Protein AF-0000000075669826 (afdb_homodimer)

Organism: Branchiostoma floridae (NCBI:txid7739)

InterPro domains:
  IPR002018 Carboxylesterase, type B [PF00135] (30-143)
  IPR029058 Alpha/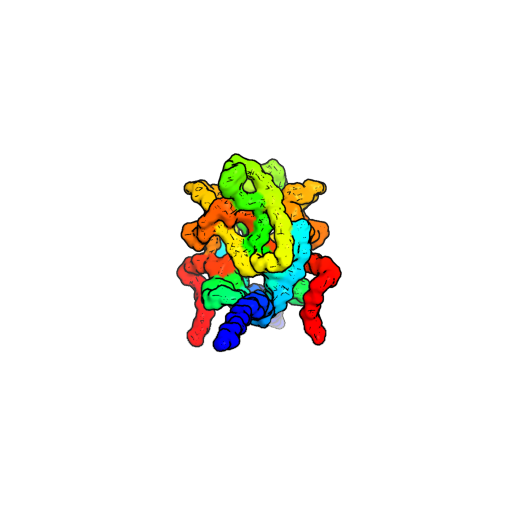Beta hydrolase fold [G3DSA:3.40.50.1820] (2-144)
  IPR029058 Alpha/Beta hydrolase fold [SSF53474] (30-136)
  IPR051093 Neuroligin and Bile salt-activated lipase [PTHR43903] (18-135)

Nearest PDB structures (foldseek):
  5dti-assembly1_A  TM=7.941E-01  e=1.359E-08  Mus musculus
  2wu4-assembly1_B  TM=7.658E-01  e=9.882E-09  Mus musculus
  2whp-assembly2_B  TM=7.791E-01  e=2.262E-08  Mus musculus
  8axc-assembly2_B  TM=7.814E-01  e=2.919E-08  Mus musculus
  4btl-assembly1_B  TM=7.652E-01  e=1.044E-07  Mus musculus

Solvent-accessible surface area (backbone atoms only — not comparable to full-atom values): 17680 Å² total; per-residue (Å²): 135,84,80,77,77,81,77,82,78,76,72,77,72,74,67,60,64,71,62,52,52,46,66,64,27,67,49,59,39,70,45,72,40,95,48,32,33,35,33,26,37,38,40,82,35,58,50,79,79,74,42,72,59,57,25,32,39,37,39,35,19,34,42,65,62,25,35,55,45,50,78,92,34,44,92,47,78,82,43,70,45,77,65,50,84,66,72,43,82,13,79,48,80,54,35,37,57,71,68,59,96,60,76,75,82,50,58,74,62,53,58,51,48,46,61,74,88,75,51,60,64,32,70,63,24,54,46,45,71,48,78,38,56,57,70,66,62,67,86,79,66,78,72,76,67,82,123,134,84,79,76,77,83,76,76,83,75,70,77,70,72,68,58,65,72,62,52,53,45,67,65,29,68,49,58,38,69,45,71,40,95,46,32,32,35,32,25,36,39,41,84,35,56,50,78,79,72,42,71,57,58,26,32,39,36,40,35,18,34,42,64,61,25,34,56,46,50,77,92,35,44,96,47,80,83,43,71,44,76,66,50,84,66,71,42,82,12,78,47,79,55,34,38,56,72,67,59,95,59,76,73,83,50,58,74,62,53,59,49,46,45,61,75,88,76,52,60,64,32,69,63,23,52,45,46,71,47,78,36,57,58,70,67,63,68,87,80,67,79,75,76,69,82,130

Radius of gyration: 23.9 Å; Cα contacts (8 Å, |Δi|>4): 491; chains: 2; bounding box: 48×126×46 Å

Foldseek 3Di:
DDPPPPDDPPPDPPPPVVPPVCVPAPFWDWAADPQGIEIEGKDAQPDPVPDLLQRIKTKFAFAAQFDQCDDPNPPHPTHGHHRDPDYHYRHDHAADAPDDVPPVPDDPVVCVPDPPVPTHYDSRHRGDMDIHSDDPRDPPDPSPPPD/DDPPPPDDPPPDPPVPVVPPVCVPAPFWDWAADPQGIEIEGKDAQPDPVPDLLQRIKTKFAFAAQFDQCDDPNPPHPTHGHHRDPDYHYRHDHAADAPDDVPPPPDDPVVCVPDPPVPTHYDSRRRGDMDIHSDDPRDPPDDSPPPD

pLDDT: mean 71.78, std 20.91, range [16.64, 95.88]

Structure (mmCIF, N/CA/C/O backbone):
data_AF-0000000075669826-model_v1
#
loop_
_entity.id
_entity.type
_entity.pdbx_description
1 polymer Neuroligin-1-like
#
loop_
_atom_site.group_PDB
_atom_site.id
_atom_site.type_symbol
_atom_site.label_atom_id
_atom_site.label_alt_id
_atom_site.label_comp_id
_atom_site.label_asym_id
_atom_site.label_entity_id
_atom_site.label_seq_id
_atom_site.pdbx_PDB_ins_code
_atom_site.Cartn_x
_atom_site.Cartn_y
_atom_site.Cartn_z
_atom_site.occupancy
_atom_site.B_iso_or_equiv
_atom_site.auth_seq_id
_atom_site.auth_comp_id
_atom_site.auth_asym_id
_atom_site.auth_atom_id
_atom_site.pdbx_PDB_model_num
ATOM 1 N N . MET A 1 1 ? -22.281 -65.25 -5.129 1 40.66 1 MET A N 1
ATOM 2 C CA . MET A 1 1 ? -22.266 -64.25 -4.102 1 40.66 1 MET A CA 1
ATOM 3 C C . MET A 1 1 ? -21.625 -62.938 -4.629 1 40.66 1 MET A C 1
ATOM 5 O O . MET A 1 1 ? -20.438 -62.938 -4.977 1 40.66 1 MET A O 1
ATOM 9 N N . ALA A 1 2 ? -22.438 -62.062 -5.363 1 46.81 2 ALA A N 1
ATOM 10 C CA . ALA A 1 2 ? -22.172 -60.844 -6.133 1 46.81 2 ALA A CA 1
ATOM 11 C C . ALA A 1 2 ? -21.672 -59.719 -5.23 1 46.81 2 ALA A C 1
ATOM 13 O O . ALA A 1 2 ? -22.312 -59.406 -4.227 1 46.81 2 ALA A O 1
ATOM 14 N N . LYS A 1 3 ? -20.328 -59.625 -5.02 1 49.16 3 LYS A N 1
ATOM 15 C CA . LYS A 1 3 ? -19.656 -58.531 -4.312 1 49.16 3 LYS A CA 1
ATOM 16 C C . LYS A 1 3 ? -20.047 -57.188 -4.898 1 49.16 3 LYS A C 1
ATOM 18 O O . LYS A 1 3 ? -19.781 -56.906 -6.074 1 49.16 3 LYS A O 1
ATOM 23 N N . LEU A 1 4 ? -21.25 -56.625 -4.422 1 47.69 4 LEU A N 1
ATOM 24 C CA . LEU A 1 4 ? -21.672 -55.25 -4.711 1 47.69 4 LEU A CA 1
ATOM 25 C C . LEU A 1 4 ? -20.547 -54.281 -4.418 1 47.69 4 LEU A C 1
ATOM 27 O O . LEU A 1 4 ? -20.062 -54.188 -3.287 1 47.69 4 LEU A O 1
ATOM 31 N N . ARG A 1 5 ? -19.719 -53.875 -5.449 1 48.06 5 ARG A N 1
ATOM 32 C CA . ARG A 1 5 ? -18.719 -52.812 -5.469 1 48.06 5 ARG A CA 1
ATOM 33 C C . ARG A 1 5 ? -19.312 -51.5 -5.035 1 48.06 5 ARG A C 1
ATOM 35 O O . ARG A 1 5 ? -20.203 -50.969 -5.699 1 48.06 5 ARG A O 1
ATOM 42 N N . THR A 1 6 ? -19.5 -51.25 -3.701 1 51.66 6 THR A N 1
ATOM 43 C CA . THR A 1 6 ? -19.828 -49.906 -3.203 1 51.66 6 THR A CA 1
ATOM 44 C C . THR A 1 6 ? -18.844 -48.875 -3.727 1 51.66 6 THR A C 1
ATOM 46 O O . THR A 1 6 ? -17.656 -48.906 -3.408 1 51.66 6 THR A O 1
ATOM 49 N N . ARG A 1 7 ? -18.969 -48.469 -5.055 1 45.97 7 ARG A N 1
ATOM 50 C CA . ARG A 1 7 ? -18.25 -47.344 -5.652 1 45.97 7 ARG A CA 1
ATOM 51 C C . ARG A 1 7 ? -18.328 -46.094 -4.77 1 45.97 7 ARG A C 1
ATOM 53 O O . ARG A 1 7 ? -19.344 -45.875 -4.105 1 45.97 7 ARG A O 1
ATOM 60 N N . SER A 1 8 ? -17.109 -45.438 -4.453 1 48.19 8 SER A N 1
ATOM 61 C CA . SER A 1 8 ? -16.531 -44.312 -3.75 1 48.19 8 SER A CA 1
ATOM 62 C C . SER A 1 8 ? -17.109 -43 -4.254 1 48.19 8 SER A C 1
ATOM 64 O O . SER A 1 8 ? -16.844 -42.594 -5.387 1 48.19 8 SER A O 1
ATOM 66 N N . PHE A 1 9 ? -18.359 -42.531 -4.008 1 46.31 9 PHE A N 1
ATOM 67 C CA . PHE A 1 9 ? -18.922 -41.25 -4.395 1 46.31 9 PHE A CA 1
ATOM 68 C C . PHE A 1 9 ? -18.156 -40.094 -3.75 1 46.31 9 PHE A C 1
ATOM 70 O O . PHE A 1 9 ? -18.719 -39.344 -2.949 1 46.31 9 PHE A O 1
ATOM 77 N N . TYR A 1 10 ? -16.891 -40.125 -3.322 1 46.81 10 TYR A N 1
ATOM 78 C CA . TYR A 1 10 ? -16.375 -38.969 -2.631 1 46.81 10 TYR A CA 1
ATOM 79 C C . TYR A 1 10 ? -16.219 -37.781 -3.594 1 46.81 10 TYR A C 1
ATOM 81 O O . TYR A 1 10 ? -15.203 -37.094 -3.561 1 46.81 10 TYR A O 1
ATOM 89 N N . THR A 1 11 ? -16.656 -37.844 -4.914 1 43.53 11 THR A N 1
ATOM 90 C CA . THR A 1 11 ? -16.031 -36.875 -5.812 1 43.53 11 THR A CA 1
ATOM 91 C C . THR A 1 11 ? -16.344 -35.438 -5.371 1 43.53 11 THR A C 1
ATOM 93 O O . THR A 1 11 ? -15.469 -34.594 -5.359 1 43.53 11 THR A O 1
ATOM 96 N N . LEU A 1 12 ? -17.594 -34.969 -5.449 1 44.94 12 LEU A N 1
ATOM 97 C CA . LEU A 1 12 ? -17.969 -33.719 -6.113 1 44.94 12 LEU A CA 1
ATOM 98 C C . LEU A 1 12 ? -17.844 -32.531 -5.16 1 44.94 12 LEU A C 1
ATOM 100 O O . LEU A 1 12 ? -18.25 -31.422 -5.496 1 44.94 12 LEU A O 1
ATOM 104 N N . LEU A 1 13 ? -17.688 -32.688 -3.863 1 45.47 13 LEU A N 1
ATOM 105 C CA . LEU A 1 13 ? -18.172 -31.578 -3.031 1 45.47 13 LEU A CA 1
ATOM 106 C C . LEU A 1 13 ? -17.25 -30.375 -3.111 1 45.47 13 LEU A C 1
ATOM 108 O O . LEU A 1 13 ? -17.578 -29.297 -2.59 1 45.47 13 LEU A O 1
ATOM 112 N N . ASN A 1 14 ? -16 -30.531 -3.457 1 45.56 14 ASN A N 1
ATOM 113 C CA . ASN A 1 14 ? -15.109 -29.453 -3.041 1 45.56 14 ASN A CA 1
ATOM 114 C C . ASN A 1 14 ? -15.305 -28.203 -3.896 1 45.56 14 ASN A C 1
ATOM 116 O O . ASN A 1 14 ? -14.523 -27.266 -3.801 1 45.56 14 ASN A O 1
ATOM 120 N N . VAL A 1 15 ? -15.945 -28.328 -5.074 1 44.72 15 VAL A N 1
ATOM 121 C CA . VAL A 1 15 ? -15.875 -27.172 -5.953 1 44.72 15 VAL A CA 1
ATOM 122 C C . VAL A 1 15 ? -16.625 -26 -5.32 1 44.72 15 VAL A C 1
ATOM 124 O O . VAL A 1 15 ? -16.297 -24.828 -5.582 1 44.72 15 VAL A O 1
ATOM 127 N N . ILE A 1 16 ? -17.594 -26.188 -4.461 1 45.88 16 ILE A N 1
ATOM 128 C CA . ILE A 1 16 ? -18.547 -25.156 -4.086 1 45.88 16 ILE A CA 1
ATOM 129 C C . ILE A 1 16 ? -17.875 -24.125 -3.188 1 45.88 16 ILE A C 1
ATOM 131 O O . ILE A 1 16 ? -18.234 -22.953 -3.193 1 45.88 16 ILE A O 1
ATOM 135 N N . ALA A 1 17 ? -16.875 -24.453 -2.545 1 46.03 17 ALA A N 1
ATOM 136 C CA . ALA A 1 17 ? -16.406 -23.562 -1.478 1 46.03 17 ALA A CA 1
ATOM 137 C C . ALA A 1 17 ? -15.805 -22.281 -2.047 1 46.03 17 ALA A C 1
ATOM 139 O O . ALA A 1 17 ? -15.93 -21.219 -1.452 1 46.03 17 ALA A O 1
ATOM 140 N N . ALA A 1 18 ? -15.18 -22.391 -3.195 1 46.47 18 ALA A N 1
ATOM 141 C CA . ALA A 1 18 ? -14.492 -21.188 -3.668 1 46.47 18 ALA A CA 1
ATOM 142 C C . ALA A 1 18 ? -15.5 -20.109 -4.031 1 46.47 18 ALA A C 1
ATOM 144 O O . ALA A 1 18 ? -15.227 -18.906 -3.859 1 46.47 18 ALA A O 1
ATOM 145 N N . SER A 1 19 ? -16.734 -20.453 -4.5 1 46.53 19 SER A N 1
ATOM 146 C CA . SER A 1 19 ? -17.672 -19.453 -5.008 1 46.53 19 SER A CA 1
ATOM 147 C C . SER A 1 19 ? -18.266 -18.625 -3.877 1 46.53 19 SER A C 1
ATOM 149 O O . SER A 1 19 ? -18.703 -17.484 -4.098 1 46.53 19 SER A O 1
ATOM 151 N N . ALA A 1 20 ? -18.281 -19.156 -2.77 1 47.34 20 ALA A N 1
ATOM 152 C CA . ALA A 1 20 ? -19.125 -18.531 -1.75 1 47.34 20 ALA A CA 1
ATOM 153 C C . ALA A 1 20 ? -18.516 -17.219 -1.271 1 47.34 20 ALA A C 1
ATOM 155 O O . ALA A 1 20 ? -19.25 -16.297 -0.917 1 47.34 20 ALA A O 1
ATOM 156 N N . PHE A 1 21 ? -17.25 -17.172 -1.348 1 48.91 21 PHE A N 1
ATOM 157 C CA . PHE A 1 21 ? -16.688 -15.977 -0.73 1 48.91 21 PHE A CA 1
ATOM 158 C C . PHE A 1 21 ? -17.141 -14.727 -1.48 1 48.91 21 PHE A C 1
ATOM 160 O O . PHE A 1 21 ? -17.406 -13.688 -0.867 1 48.91 21 PHE A O 1
ATOM 167 N N . CYS A 1 22 ? -17.312 -14.812 -2.793 1 54.47 22 CYS A N 1
ATOM 168 C CA . CYS A 1 22 ? -17.688 -13.609 -3.535 1 54.47 22 CYS A CA 1
ATOM 169 C C . CYS A 1 22 ? -19.094 -13.148 -3.172 1 54.47 22 CYS A C 1
ATOM 171 O O . CYS A 1 22 ? -19.453 -11.992 -3.416 1 54.47 22 CYS A O 1
ATOM 173 N N . ILE A 1 23 ? -19.797 -13.969 -2.654 1 45.88 23 ILE A N 1
ATOM 174 C CA . ILE A 1 23 ? -21.172 -13.57 -2.391 1 45.88 23 ILE A CA 1
ATOM 175 C C . ILE A 1 23 ? -21.203 -12.477 -1.331 1 45.88 23 ILE A C 1
ATOM 177 O O . ILE A 1 23 ? -21.984 -11.531 -1.421 1 45.88 23 ILE A O 1
ATOM 181 N N . GLN A 1 24 ? -20.453 -12.648 -0.363 1 44.84 24 GLN A N 1
ATOM 182 C CA . GLN A 1 24 ? -20.719 -11.789 0.784 1 44.84 24 GLN A CA 1
ATOM 183 C C . GLN A 1 24 ? -20.062 -10.422 0.607 1 44.84 24 GLN A C 1
ATOM 185 O O . GLN A 1 24 ? -20.531 -9.43 1.173 1 44.84 24 GLN A O 1
ATOM 190 N N . HIS A 1 25 ? -18.859 -10.352 0.043 1 51.5 25 HIS A N 1
ATOM 191 C CA . HIS A 1 25 ? -18.297 -9.023 -0.172 1 51.5 25 HIS A CA 1
ATOM 192 C C . HIS A 1 25 ? -18.984 -8.312 -1.334 1 51.5 25 HIS A C 1
ATOM 194 O O . HIS A 1 25 ? -19.469 -8.961 -2.266 1 51.5 25 HIS A O 1
ATOM 200 N N . THR A 1 26 ? -19.578 -7.215 -1.078 1 54.5 26 THR A N 1
ATOM 201 C CA . THR A 1 26 ? -20.031 -6.457 -2.244 1 54.5 26 THR A CA 1
ATOM 202 C C . THR A 1 26 ? -18.891 -6.328 -3.262 1 54.5 26 THR A C 1
ATOM 204 O O . THR A 1 26 ? -17.891 -5.672 -2.998 1 54.5 26 THR A O 1
ATOM 207 N N . GLY A 1 27 ? -18.906 -7.152 -4.207 1 70.56 27 GLY A N 1
ATOM 208 C CA . GLY A 1 27 ? -18.438 -7.121 -5.586 1 70.56 27 GLY A CA 1
ATOM 209 C C . GLY A 1 27 ? -17.031 -7.676 -5.754 1 70.56 27 GLY A C 1
ATOM 210 O O . GLY A 1 27 ? -16.047 -6.969 -5.551 1 70.56 27 GLY A O 1
ATOM 211 N N . CYS A 1 28 ? -16.875 -8.977 -5.797 1 79.62 28 CYS A N 1
ATOM 212 C CA . CYS A 1 28 ? -15.625 -9.602 -6.238 1 79.62 28 CYS A CA 1
ATOM 213 C C . CYS A 1 28 ? -15.172 -9.023 -7.57 1 79.62 28 CYS A C 1
ATOM 215 O O . CYS A 1 28 ? -15.992 -8.672 -8.414 1 79.62 28 CYS A O 1
ATOM 217 N N . VAL A 1 29 ? -13.844 -8.805 -7.496 1 84.75 29 VAL A N 1
ATOM 218 C CA . VAL A 1 29 ? -13.25 -8.305 -8.734 1 84.75 29 VAL A CA 1
ATOM 219 C C . VAL A 1 29 ? -12.078 -9.188 -9.141 1 84.75 29 VAL A C 1
ATOM 221 O O . VAL A 1 29 ? -11.281 -9.602 -8.297 1 84.75 29 VAL A O 1
ATOM 224 N N . GLN A 1 30 ? -12.062 -9.523 -10.383 1 87.06 30 GLN A N 1
ATOM 225 C CA . GLN A 1 30 ? -10.969 -10.336 -10.922 1 87.06 30 GLN A CA 1
ATOM 226 C C . GLN A 1 30 ? -10.156 -9.547 -11.945 1 87.06 30 GLN A C 1
ATOM 228 O O . GLN A 1 30 ? -10.719 -8.82 -12.766 1 87.06 30 GLN A O 1
ATOM 233 N N . VAL A 1 31 ? -8.836 -9.672 -11.891 1 88.81 31 VAL A N 1
ATOM 234 C CA . VAL A 1 31 ? -7.918 -9.023 -12.82 1 88.81 31 VAL A CA 1
ATOM 235 C C . VAL A 1 31 ? -6.934 -10.047 -13.383 1 88.81 31 VAL A C 1
ATOM 237 O O . VAL A 1 31 ? -6.441 -10.906 -12.648 1 88.81 31 VAL A O 1
ATOM 240 N N . SER A 1 32 ? -6.68 -9.953 -14.656 1 89.75 32 SER A N 1
ATOM 241 C CA . SER A 1 32 ? -5.664 -10.781 -15.289 1 89.75 32 SER A CA 1
ATOM 242 C C . SER A 1 32 ? -4.285 -10.133 -15.203 1 89.75 32 SER A C 1
ATOM 244 O O . SER A 1 32 ? -4.137 -8.945 -15.492 1 89.75 32 SER A O 1
ATOM 246 N N . THR A 1 33 ? -3.346 -10.953 -14.688 1 88.94 33 THR A N 1
ATOM 247 C CA . THR A 1 33 ? -1.962 -10.492 -14.68 1 88.94 33 THR A CA 1
ATOM 248 C C . THR A 1 33 ? -1.102 -11.344 -15.609 1 88.94 33 THR A C 1
ATOM 250 O O . THR A 1 33 ? -1.556 -12.367 -16.125 1 88.94 33 THR A O 1
ATOM 253 N N . GLN A 1 34 ? 0.114 -10.859 -15.766 1 89.12 34 GLN A N 1
ATOM 254 C CA . GLN A 1 34 ? 1.04 -11.609 -16.609 1 89.12 34 GLN A CA 1
ATOM 255 C C . GLN A 1 34 ? 1.373 -12.969 -16.016 1 89.12 34 GLN A C 1
ATOM 257 O O . GLN A 1 34 ? 1.863 -13.859 -16.703 1 89.12 34 GLN A O 1
ATOM 262 N N . TYR A 1 35 ? 1.027 -13.219 -14.719 1 93.44 35 TYR A N 1
ATOM 263 C CA . TYR A 1 35 ? 1.399 -14.469 -14.07 1 93.44 35 TYR A CA 1
ATOM 264 C C . TYR A 1 35 ? 0.171 -15.328 -13.797 1 93.44 35 TYR A C 1
ATOM 266 O O . TYR A 1 35 ? 0.294 -16.516 -13.469 1 93.44 35 TYR A O 1
ATOM 274 N N . GLY A 1 36 ? -0.955 -14.797 -13.914 1 93.12 36 GLY A N 1
ATOM 275 C CA . GLY A 1 36 ? -2.213 -15.469 -13.625 1 93.12 36 GLY A CA 1
ATOM 276 C C . GLY A 1 36 ? -3.297 -14.516 -13.141 1 93.12 36 GLY A C 1
ATOM 277 O O . GLY A 1 36 ? -3.035 -13.336 -12.906 1 93.12 36 GLY A O 1
ATOM 278 N N . ASP A 1 37 ? -4.473 -15.062 -13 1 90.5 37 ASP A N 1
ATOM 279 C CA . ASP A 1 37 ? -5.586 -14.242 -12.547 1 90.5 37 ASP A CA 1
ATOM 280 C C . ASP A 1 37 ? -5.582 -14.117 -11.023 1 90.5 37 ASP A C 1
ATOM 282 O O . ASP A 1 37 ? -5.152 -15.031 -10.32 1 90.5 37 ASP A O 1
ATOM 286 N N . VAL A 1 38 ? -6.047 -12.93 -10.555 1 91.75 38 VAL A N 1
ATOM 287 C CA . VAL A 1 38 ? -6.211 -12.719 -9.117 1 91.75 38 VAL A CA 1
ATOM 288 C C . VAL A 1 38 ? -7.633 -12.25 -8.82 1 91.75 38 VAL A C 1
ATOM 290 O O . VAL A 1 38 ? -8.227 -11.523 -9.617 1 91.75 38 VAL A O 1
ATOM 293 N N . ARG A 1 39 ? -8.078 -12.719 -7.707 1 90.25 39 ARG A N 1
ATOM 294 C CA . ARG A 1 39 ? -9.383 -12.266 -7.227 1 90.25 39 ARG A CA 1
ATOM 295 C C . ARG A 1 39 ? -9.234 -11.422 -5.965 1 90.25 39 ARG A C 1
ATOM 297 O O . ARG A 1 39 ? -8.68 -11.875 -4.965 1 90.25 39 ARG A O 1
ATOM 304 N N . GLY A 1 40 ? -9.641 -10.156 -6.102 1 90.12 40 GLY A N 1
ATOM 305 C CA . GLY A 1 40 ? -9.789 -9.266 -4.965 1 90.12 40 GLY A CA 1
ATOM 306 C C . GLY A 1 40 ? -11.234 -8.891 -4.684 1 90.12 40 GLY A C 1
ATOM 307 O O . GLY A 1 40 ? -12.141 -9.703 -4.879 1 90.12 40 GLY A O 1
ATOM 308 N N . TYR A 1 41 ? -11.336 -7.688 -4.02 1 86.31 41 TYR A N 1
ATOM 309 C CA . TYR A 1 41 ? -12.688 -7.234 -3.711 1 86.31 41 TYR A CA 1
ATOM 310 C C . TYR A 1 41 ? -12.805 -5.723 -3.85 1 86.31 41 TYR A C 1
ATOM 312 O O . TYR A 1 41 ? -11.797 -5.02 -3.92 1 86.31 41 TYR A O 1
ATOM 320 N N . GLU A 1 42 ? -13.984 -5.336 -4.035 1 85.25 42 GLU A N 1
ATOM 321 C CA . GLU A 1 42 ? -14.289 -3.914 -4.152 1 85.25 42 GLU A CA 1
ATOM 322 C C . GLU A 1 42 ? -14.984 -3.391 -2.896 1 85.25 42 GLU A C 1
ATOM 324 O O . GLU A 1 42 ? -15.836 -4.07 -2.322 1 85.25 42 GLU A O 1
ATOM 329 N N . LEU A 1 43 ? -14.609 -2.197 -2.475 1 83.94 43 LEU A N 1
ATOM 330 C CA . LEU A 1 43 ? -15.227 -1.507 -1.347 1 83.94 43 LEU A CA 1
ATOM 331 C C . LEU A 1 43 ? -15.828 -0.174 -1.787 1 83.94 43 LEU A C 1
ATOM 333 O O . LEU A 1 43 ? -15.242 0.53 -2.613 1 83.94 43 LEU A O 1
ATOM 337 N N . GLN A 1 44 ? -17.031 0.092 -1.286 1 81 44 GLN A N 1
ATOM 338 C CA . GLN A 1 44 ? -17.625 1.401 -1.518 1 81 44 GLN A CA 1
ATOM 339 C C . GLN A 1 44 ? -17.031 2.455 -0.591 1 81 44 GLN A C 1
ATOM 341 O O . GLN A 1 44 ? -16.938 2.25 0.622 1 81 44 GLN A O 1
ATOM 346 N N . THR A 1 45 ? -16.484 3.516 -1.287 1 77.69 45 THR A N 1
ATOM 347 C CA . THR A 1 45 ? -15.891 4.598 -0.506 1 77.69 45 THR A CA 1
ATOM 348 C C . THR A 1 45 ? -16.781 5.844 -0.562 1 77.69 45 THR A C 1
ATOM 350 O O . THR A 1 45 ? -17.453 6.086 -1.563 1 77.69 45 THR A O 1
ATOM 353 N N . ASP A 1 46 ? -17.516 6.148 0.391 1 64.38 46 ASP A N 1
ATOM 354 C CA . ASP A 1 46 ? -18.297 7.387 0.364 1 64.38 46 ASP A CA 1
ATOM 355 C C . ASP A 1 46 ? -17.375 8.602 0.507 1 64.38 46 ASP A C 1
ATOM 357 O O . ASP A 1 46 ? -17.344 9.242 1.562 1 64.38 46 ASP A O 1
ATOM 361 N N . THR A 1 47 ? -16.328 8.57 -0.165 1 57.38 47 THR A N 1
ATOM 362 C CA .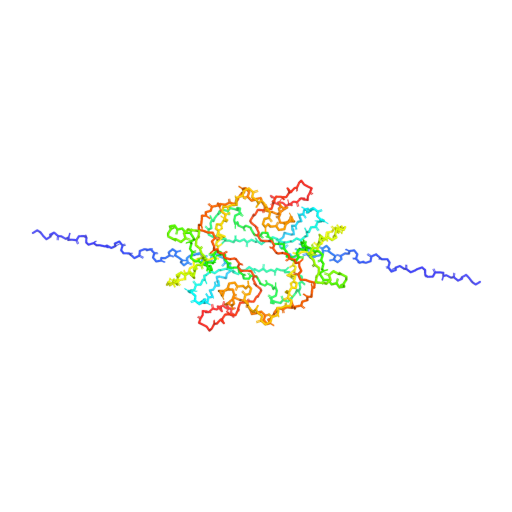 THR A 1 47 ? -15.422 9.695 0.045 1 57.38 47 THR A CA 1
ATOM 363 C C . THR A 1 47 ? -15.992 10.969 -0.579 1 57.38 47 THR A C 1
ATOM 365 O O . THR A 1 47 ? -16.891 10.906 -1.422 1 57.38 47 THR A O 1
ATOM 368 N N . ALA A 1 48 ? -15.68 12.141 0.089 1 52.25 48 ALA A N 1
ATOM 369 C CA . ALA A 1 48 ? -16.203 13.484 -0.174 1 52.25 48 ALA A CA 1
ATOM 370 C C . ALA A 1 48 ? -15.992 13.875 -1.636 1 52.25 48 ALA A C 1
ATOM 372 O O . ALA A 1 48 ? -16.547 14.867 -2.102 1 52.25 48 ALA A O 1
ATOM 373 N N . VAL A 1 49 ? -15.078 13.203 -2.283 1 53.25 49 VAL A N 1
ATOM 374 C CA . VAL A 1 49 ? -14.781 13.773 -3.592 1 53.25 49 VAL A CA 1
ATOM 375 C C . VAL A 1 49 ? -15.984 13.609 -4.516 1 53.25 49 VAL A C 1
ATOM 377 O O . VAL A 1 49 ? -16.156 14.375 -5.469 1 53.25 49 VAL A O 1
ATOM 380 N N . GLY A 1 50 ? -17.047 13.07 -4.098 1 51.5 50 GLY A N 1
ATOM 381 C CA . GLY A 1 50 ? -18.266 12.938 -4.883 1 51.5 50 GLY A CA 1
ATOM 382 C C . GLY A 1 50 ? -18.031 12.297 -6.242 1 51.5 50 GLY A C 1
ATOM 383 O O . GLY A 1 50 ? -18.938 12.258 -7.078 1 51.5 50 GLY A O 1
ATOM 384 N N . ASP A 1 51 ? -16.797 12.055 -6.66 1 54.53 51 ASP A N 1
ATOM 385 C CA . ASP A 1 51 ? -16.531 11.43 -7.953 1 54.53 51 ASP A CA 1
ATOM 386 C C . ASP A 1 51 ? -16.688 9.914 -7.875 1 54.53 51 ASP A C 1
ATOM 388 O O . ASP A 1 51 ? -16.094 9.266 -7.008 1 54.53 51 ASP A O 1
ATOM 392 N N . PRO A 1 52 ? -17.641 9.422 -8.734 1 55.84 52 PRO A N 1
ATOM 393 C CA . PRO A 1 52 ? -17.922 7.98 -8.719 1 55.84 52 PRO A CA 1
ATOM 394 C C . PRO A 1 52 ? -16.641 7.137 -8.797 1 55.84 52 PRO A C 1
ATOM 396 O O . PRO A 1 52 ? -16.578 6.051 -8.219 1 55.84 52 PRO A O 1
ATOM 399 N N . VAL A 1 53 ? -15.68 7.598 -9.531 1 57.38 53 VAL A N 1
ATOM 400 C CA . VAL A 1 53 ? -14.445 6.84 -9.703 1 57.38 53 VAL A CA 1
ATOM 401 C C . VAL A 1 53 ? -13.742 6.691 -8.352 1 57.38 53 VAL A C 1
ATOM 403 O O . VAL A 1 53 ? -13.164 5.645 -8.062 1 57.38 53 VAL A O 1
ATOM 406 N N . HIS A 1 54 ? -14.047 7.66 -7.512 1 67.62 54 HIS A N 1
ATOM 407 C CA . HIS A 1 54 ? -13.375 7.637 -6.219 1 67.62 54 HIS A CA 1
ATOM 408 C C . HIS A 1 54 ? -14.258 7.004 -5.152 1 67.62 54 HIS A C 1
ATOM 410 O O . HIS A 1 54 ? -13.805 6.773 -4.023 1 67.62 54 HIS A O 1
ATOM 416 N N . ASP A 1 55 ? -15.438 6.555 -5.688 1 77.56 55 ASP A N 1
ATOM 417 C CA . ASP A 1 55 ? -16.375 6.027 -4.699 1 77.56 55 ASP A CA 1
ATOM 418 C C . ASP A 1 55 ? -16.156 4.531 -4.48 1 77.56 55 ASP A C 1
ATOM 420 O O . ASP A 1 55 ? -16.797 3.922 -3.627 1 77.56 55 ASP A O 1
ATOM 424 N N . ARG A 1 56 ? -15.188 4.043 -5.32 1 82.5 56 ARG A N 1
ATOM 425 C CA . ARG A 1 56 ? -14.867 2.629 -5.164 1 82.5 56 ARG A CA 1
ATOM 426 C C . ARG A 1 56 ? -13.375 2.428 -4.934 1 82.5 56 ARG A C 1
ATOM 428 O O . ARG A 1 56 ? -12.555 3.127 -5.527 1 82.5 56 ARG A O 1
ATOM 435 N N . LEU A 1 57 ? -13.078 1.534 -4.051 1 86.25 57 LEU A N 1
ATOM 436 C CA . LEU A 1 57 ? -11.711 1.08 -3.822 1 86.25 57 LEU A CA 1
ATOM 437 C C . LEU A 1 57 ? -11.57 -0.404 -4.145 1 86.25 57 LEU A C 1
ATOM 439 O O . LEU A 1 57 ? -12.273 -1.238 -3.562 1 86.25 57 LEU A O 1
ATOM 443 N N . TYR A 1 58 ? -10.75 -0.667 -5.152 1 87 58 TYR A N 1
ATOM 444 C CA . TYR A 1 58 ? -10.422 -2.051 -5.48 1 87 58 TYR A CA 1
ATOM 445 C C . TYR A 1 58 ? -9.203 -2.523 -4.699 1 87 58 TYR A C 1
ATOM 447 O O . TYR A 1 58 ? -8.18 -1.833 -4.652 1 87 58 TYR A O 1
ATOM 455 N N . VAL A 1 59 ? -9.383 -3.729 -4.137 1 88.44 59 VAL A N 1
ATOM 456 C CA . VAL A 1 59 ? -8.375 -4.219 -3.203 1 88.44 59 VAL A CA 1
ATOM 457 C C . VAL A 1 59 ? -7.883 -5.594 -3.648 1 88.44 59 VAL A C 1
ATOM 459 O O . VAL A 1 59 ? -8.68 -6.523 -3.803 1 88.44 59 VAL A O 1
ATOM 462 N N . PHE A 1 60 ? -6.582 -5.707 -3.93 1 89 60 PHE A N 1
ATOM 463 C CA . PHE A 1 60 ? -5.883 -6.961 -4.172 1 89 60 PHE A CA 1
ATOM 464 C C . PHE A 1 60 ? -4.703 -7.117 -3.219 1 89 60 PHE A C 1
ATOM 466 O O . PHE A 1 60 ? -3.814 -6.266 -3.18 1 89 60 PHE A O 1
ATOM 473 N N . LYS A 1 61 ? -4.719 -8.234 -2.441 1 88.94 61 LYS A N 1
ATOM 474 C CA . LYS A 1 61 ? -3.703 -8.414 -1.405 1 88.94 61 LYS A CA 1
ATOM 475 C C . LYS A 1 61 ? -2.873 -9.672 -1.667 1 88.94 61 LYS A C 1
ATOM 477 O O . LYS A 1 61 ? -3.344 -10.609 -2.309 1 88.94 61 LYS A O 1
ATOM 482 N N . GLY A 1 62 ? -1.567 -9.625 -1.262 1 91.19 62 GLY A N 1
ATOM 483 C CA . GLY A 1 62 ? -0.736 -10.812 -1.22 1 91.19 62 GLY A CA 1
ATOM 484 C C . GLY A 1 62 ? -0.375 -11.336 -2.596 1 91.19 62 GLY A C 1
ATOM 485 O O . GLY A 1 62 ? -0.199 -12.547 -2.781 1 91.19 62 GLY A O 1
ATOM 486 N N . ILE A 1 63 ? -0.278 -10.484 -3.564 1 90.88 63 ILE A N 1
ATOM 487 C CA . ILE A 1 63 ? 0.058 -10.898 -4.922 1 90.88 63 ILE A CA 1
ATOM 488 C C . ILE A 1 63 ? 1.558 -11.172 -5.023 1 90.88 63 ILE A C 1
ATOM 490 O O . ILE A 1 63 ? 2.373 -10.266 -4.836 1 90.88 63 ILE A O 1
ATOM 494 N N . PRO A 1 64 ? 1.964 -12.359 -5.34 1 93.5 64 PRO A N 1
ATOM 495 C CA . PRO A 1 64 ? 3.402 -12.594 -5.492 1 93.5 64 PRO A CA 1
ATOM 496 C C . PRO A 1 64 ? 4.004 -11.812 -6.656 1 93.5 64 PRO A C 1
ATOM 498 O O . PRO A 1 64 ? 3.439 -11.797 -7.754 1 93.5 64 PRO A O 1
ATOM 501 N N . TYR A 1 65 ? 5.129 -11.133 -6.414 1 91.12 65 TYR A N 1
ATOM 502 C CA . TYR A 1 65 ? 5.836 -10.461 -7.504 1 91.12 65 TYR A CA 1
ATOM 503 C C . TYR A 1 65 ? 7.211 -11.086 -7.727 1 91.12 65 TYR A C 1
ATOM 505 O O . TYR A 1 65 ? 7.938 -10.688 -8.633 1 91.12 65 TYR A O 1
ATOM 513 N N . ALA A 1 66 ? 7.445 -12.07 -6.863 1 93 66 ALA A N 1
ATOM 514 C CA . ALA A 1 66 ? 8.664 -12.867 -6.992 1 93 66 ALA A CA 1
ATOM 515 C C . ALA A 1 66 ? 8.477 -14.258 -6.41 1 93 66 ALA A C 1
ATOM 517 O O . ALA A 1 66 ? 7.543 -14.492 -5.633 1 93 66 ALA A O 1
ATOM 518 N N . ALA A 1 67 ? 9.43 -15.125 -6.848 1 95.56 67 ALA A N 1
ATOM 519 C CA . ALA A 1 67 ? 9.461 -16.453 -6.227 1 95.56 67 ALA A CA 1
ATOM 520 C C . ALA A 1 67 ? 9.906 -16.359 -4.77 1 95.56 67 ALA A C 1
ATOM 522 O O . ALA A 1 67 ? 10.781 -15.562 -4.43 1 95.56 67 ALA A O 1
ATOM 523 N N . PRO A 1 68 ? 9.211 -17.281 -3.875 1 93.56 68 PRO A N 1
ATOM 524 C CA . PRO A 1 68 ? 9.672 -17.25 -2.484 1 93.56 68 PRO A CA 1
ATOM 525 C C . PRO A 1 68 ? 11.164 -17.547 -2.35 1 93.56 68 PRO A C 1
ATOM 527 O O . PRO A 1 68 ? 11.672 -18.484 -2.975 1 93.56 68 PRO A O 1
ATOM 530 N N . PRO A 1 69 ? 11.812 -16.672 -1.631 1 93.56 69 PRO A N 1
ATOM 531 C CA . PRO A 1 69 ? 13.25 -16.875 -1.437 1 93.56 69 PRO A CA 1
ATOM 532 C C . PRO A 1 69 ? 13.547 -17.984 -0.429 1 93.56 69 PRO A C 1
ATOM 534 O O . PRO A 1 69 ? 14.227 -17.75 0.574 1 93.56 69 PRO A O 1
ATOM 537 N N . VAL A 1 70 ? 13.102 -19.172 -0.649 1 92.06 70 VAL A N 1
ATOM 538 C CA . VAL A 1 70 ? 13.266 -20.328 0.23 1 92.06 70 VAL A CA 1
ATOM 539 C C . VAL A 1 70 ? 14.047 -21.422 -0.492 1 92.06 70 VAL A C 1
ATOM 541 O O . VAL A 1 70 ? 14.18 -21.391 -1.718 1 92.06 70 VAL A O 1
ATOM 544 N N . GLY A 1 71 ? 14.727 -22.328 0.269 1 93 71 GLY A N 1
ATOM 545 C CA . GLY A 1 71 ? 15.5 -23.406 -0.346 1 93 71 GLY A CA 1
ATOM 546 C C . GLY A 1 71 ? 16.656 -22.891 -1.189 1 93 71 GLY A C 1
ATOM 547 O O . GLY A 1 71 ? 17.453 -22.078 -0.727 1 93 71 GLY A O 1
ATOM 548 N N . ASP A 1 72 ? 16.656 -23.312 -2.434 1 93.75 72 ASP A N 1
ATOM 549 C CA . ASP A 1 72 ? 17.734 -22.984 -3.359 1 93.75 72 ASP A CA 1
ATOM 550 C C . ASP A 1 72 ? 17.734 -21.484 -3.697 1 93.75 72 ASP A C 1
ATOM 552 O O . ASP A 1 72 ? 18.734 -20.953 -4.191 1 93.75 72 ASP A O 1
ATOM 556 N N . LEU A 1 73 ? 16.641 -20.953 -3.408 1 94.06 73 LEU A N 1
ATOM 557 C CA . LEU A 1 73 ? 16.516 -19.547 -3.76 1 94.06 73 LEU A CA 1
ATOM 558 C C . LEU A 1 73 ? 16.859 -18.656 -2.57 1 94.06 73 LEU A C 1
ATOM 560 O O . LEU A 1 73 ? 16.891 -17.422 -2.693 1 94.06 73 LEU A O 1
ATOM 564 N N . ARG A 1 74 ? 17.203 -19.312 -1.476 1 89.69 74 ARG A N 1
ATOM 565 C CA . ARG A 1 74 ? 17.547 -18.531 -0.294 1 89.69 74 ARG A CA 1
ATOM 566 C C . ARG A 1 74 ? 18.828 -17.75 -0.516 1 89.69 74 ARG A C 1
ATOM 568 O O . ARG A 1 74 ? 19.844 -18.297 -0.955 1 89.69 74 ARG A O 1
ATOM 575 N N . PHE A 1 75 ? 18.766 -16.422 -0.275 1 90.44 75 PHE A N 1
ATOM 576 C CA . PHE A 1 75 ? 19.906 -15.508 -0.372 1 90.44 75 PHE A CA 1
ATOM 577 C C . PHE A 1 75 ? 20.312 -15.312 -1.825 1 90.44 75 PHE A C 1
ATOM 579 O O . PHE A 1 75 ? 21.453 -14.938 -2.104 1 90.44 75 PHE A O 1
ATOM 586 N N . ARG A 1 76 ? 19.516 -15.672 -2.705 1 93.31 76 ARG A N 1
ATOM 587 C CA . ARG A 1 76 ? 19.734 -15.398 -4.125 1 93.31 76 ARG A CA 1
ATOM 588 C C . ARG A 1 76 ? 18.875 -14.211 -4.578 1 93.31 76 ARG A C 1
ATOM 590 O O . ARG A 1 76 ? 17.922 -13.836 -3.91 1 93.31 76 ARG A O 1
ATOM 597 N N . PRO A 1 77 ? 19.25 -13.586 -5.684 1 93 77 PRO A N 1
ATOM 598 C CA . PRO A 1 77 ? 18.375 -12.539 -6.23 1 93 77 PRO A CA 1
ATOM 599 C C . PRO A 1 77 ? 16.969 -13.047 -6.535 1 93 77 PRO A C 1
ATOM 601 O O . PRO A 1 77 ? 16.781 -14.211 -6.898 1 93 77 PRO A O 1
ATOM 604 N N . PRO A 1 78 ? 16.062 -12.125 -6.355 1 91.81 78 PRO A N 1
ATOM 605 C CA . PRO A 1 78 ? 14.695 -12.562 -6.617 1 91.81 78 PRO A CA 1
ATOM 606 C C . PRO A 1 78 ? 14.492 -13.055 -8.047 1 91.81 78 PRO A C 1
ATOM 608 O O . PRO A 1 78 ? 15.07 -12.5 -8.984 1 91.81 78 PRO A O 1
ATOM 611 N N . ALA A 1 79 ? 13.758 -14.164 -8.141 1 93.94 79 ALA A N 1
ATOM 612 C CA . ALA A 1 79 ? 13.312 -14.695 -9.43 1 93.94 79 ALA A CA 1
ATOM 613 C C . ALA A 1 79 ? 11.828 -14.422 -9.656 1 93.94 79 ALA A C 1
ATOM 615 O O . ALA A 1 79 ? 11.086 -14.188 -8.695 1 93.94 79 ALA A O 1
ATOM 616 N N . ASP A 1 80 ? 11.438 -14.43 -10.922 1 93.06 80 ASP A N 1
ATOM 617 C CA . ASP A 1 80 ? 10.016 -14.234 -11.211 1 93.06 80 ASP A CA 1
ATOM 618 C C . ASP A 1 80 ? 9.164 -15.305 -10.531 1 93.06 80 ASP A C 1
ATOM 620 O O . ASP A 1 80 ? 9.617 -16.438 -10.344 1 93.06 80 ASP A O 1
ATOM 624 N N . PRO A 1 81 ? 7.984 -14.812 -10.156 1 94.25 81 PRO A N 1
ATOM 625 C CA . PRO A 1 81 ? 7.098 -15.852 -9.625 1 94.25 81 PRO A CA 1
ATOM 626 C C . PRO A 1 81 ? 6.723 -16.891 -10.672 1 94.25 81 PRO A C 1
ATOM 628 O O . PRO A 1 81 ? 6.738 -16.609 -11.867 1 94.25 81 PRO A O 1
ATOM 631 N N . SER A 1 82 ? 6.48 -18.125 -10.219 1 94.12 82 SER A N 1
ATOM 632 C CA . SER A 1 82 ? 5.898 -19.109 -11.117 1 94.12 82 SER A CA 1
ATOM 633 C C . SER A 1 82 ? 4.477 -18.734 -11.508 1 94.12 82 SER A C 1
ATOM 635 O O . SER A 1 82 ? 3.654 -18.406 -10.648 1 94.12 82 SER A O 1
ATOM 637 N N . PRO A 1 83 ? 4.25 -18.75 -12.805 1 95.81 83 PRO A N 1
ATOM 638 C CA . PRO A 1 83 ? 2.852 -18.531 -13.188 1 95.81 83 PRO A CA 1
ATOM 639 C C . PRO A 1 83 ? 1.896 -19.531 -12.547 1 95.81 83 PRO A C 1
ATOM 641 O O . PRO A 1 83 ? 2.305 -20.625 -12.188 1 95.81 83 PRO A O 1
ATOM 644 N N . TRP A 1 84 ? 0.654 -19.078 -12.289 1 95.75 84 TRP A N 1
ATOM 645 C CA . TRP A 1 84 ? -0.333 -19.969 -11.695 1 95.75 84 TRP A CA 1
ATOM 646 C C . TRP A 1 84 ? -1.542 -20.125 -12.609 1 95.75 84 TRP A C 1
ATOM 648 O O . TRP A 1 84 ? -1.834 -19.25 -13.422 1 95.75 84 TRP A O 1
ATOM 658 N N . SER A 1 85 ? -2.107 -21.344 -12.516 1 93.5 85 SER A N 1
ATOM 659 C CA . SER A 1 85 ? -3.355 -21.625 -13.219 1 93.5 85 SER A CA 1
ATOM 660 C C . SER A 1 85 ? -4.566 -21.297 -12.344 1 93.5 85 SER A C 1
ATOM 662 O O . SER A 1 85 ? -4.48 -21.344 -11.117 1 93.5 85 SER A O 1
ATOM 664 N N . GLY A 1 86 ? -5.676 -20.953 -12.898 1 91 86 GLY A N 1
ATOM 665 C CA . GLY A 1 86 ? -6.863 -20.594 -12.141 1 91 86 GLY A CA 1
ATOM 666 C C . GLY A 1 86 ? -6.809 -19.203 -11.57 1 91 86 GLY A C 1
ATOM 667 O O . GLY A 1 86 ? -6.172 -18.312 -12.141 1 91 86 GLY A O 1
ATOM 668 N N . VAL A 1 87 ? -7.645 -18.969 -10.609 1 91.88 87 VAL A N 1
ATOM 669 C CA . VAL A 1 87 ? -7.75 -17.641 -9.992 1 91.88 87 VAL A CA 1
ATOM 670 C C . VAL A 1 87 ? -7.176 -17.688 -8.578 1 91.88 87 VAL A C 1
ATOM 672 O O . VAL A 1 87 ? -7.664 -18.438 -7.73 1 91.88 87 VAL A O 1
ATOM 675 N N . ARG A 1 88 ? -6.102 -16.969 -8.328 1 93.31 88 ARG A N 1
ATOM 676 C CA . ARG A 1 88 ? -5.496 -16.859 -7.004 1 93.31 88 ARG A CA 1
ATOM 677 C C . ARG A 1 88 ? -6.305 -15.938 -6.102 1 93.31 88 ARG A C 1
ATOM 679 O O . ARG A 1 88 ? -6.715 -14.852 -6.52 1 93.31 88 ARG A O 1
ATOM 686 N N . ASP A 1 89 ? -6.484 -16.422 -4.828 1 91.06 89 ASP A N 1
ATOM 687 C CA . ASP A 1 89 ? -7.152 -15.586 -3.842 1 91.06 89 ASP A CA 1
ATOM 688 C C . ASP A 1 89 ? -6.23 -14.469 -3.354 1 91.06 89 ASP A C 1
ATOM 690 O O . ASP A 1 89 ? -5.164 -14.742 -2.791 1 91.06 89 ASP A O 1
ATOM 694 N N . ALA A 1 90 ? -6.617 -13.234 -3.658 1 92.06 90 ALA A N 1
ATOM 695 C CA . ALA A 1 90 ? -5.84 -12.062 -3.258 1 92.06 90 ALA A CA 1
ATOM 696 C C . ALA A 1 90 ? -6.617 -11.203 -2.27 1 92.06 90 ALA A C 1
ATOM 698 O O . ALA A 1 90 ? -6.676 -9.977 -2.416 1 92.06 90 ALA A O 1
ATOM 699 N N . THR A 1 91 ? -7.211 -11.805 -1.278 1 88.62 91 THR A N 1
ATOM 700 C CA . THR A 1 91 ? -8.055 -11.062 -0.348 1 88.62 91 THR A CA 1
ATOM 701 C C . THR A 1 91 ? -7.383 -10.945 1.017 1 88.62 91 THR A C 1
ATOM 703 O O . THR A 1 91 ? -7.875 -10.234 1.899 1 88.62 91 THR A O 1
ATOM 706 N N . GLU A 1 92 ? -6.184 -11.625 1.124 1 86.06 92 GLU A N 1
ATOM 707 C CA . GLU A 1 92 ? -5.469 -11.578 2.396 1 86.06 92 GLU A CA 1
ATOM 708 C C . GLU A 1 92 ? -4.055 -11.031 2.217 1 86.06 92 GLU A C 1
ATOM 710 O O . GLU A 1 92 ? -3.391 -11.328 1.222 1 86.06 92 GLU A O 1
ATOM 715 N N . PHE A 1 93 ? -3.656 -10.203 3.34 1 86.81 93 PHE A N 1
ATOM 716 C CA . PHE A 1 93 ? -2.285 -9.711 3.311 1 86.81 93 PHE A CA 1
ATOM 717 C C . PHE A 1 93 ? -1.296 -10.867 3.299 1 86.81 93 PHE A C 1
ATOM 719 O O . PHE A 1 93 ? -1.526 -11.898 3.941 1 86.81 93 PHE A O 1
ATOM 726 N N . GLY A 1 94 ? -0.19 -10.664 2.512 1 87.12 94 GLY A N 1
ATOM 727 C CA . GLY A 1 94 ? 0.911 -11.609 2.588 1 87.12 94 GLY A CA 1
ATOM 728 C C . GLY A 1 94 ? 1.689 -11.516 3.887 1 87.12 94 GLY A C 1
ATOM 729 O O . GLY A 1 94 ? 1.338 -10.734 4.773 1 87.12 94 GLY A O 1
ATOM 730 N N . HIS A 1 95 ? 2.73 -12.312 3.969 1 86.44 95 HIS A N 1
ATOM 731 C CA . HIS A 1 95 ? 3.584 -12.312 5.152 1 86.44 95 HIS A CA 1
ATOM 732 C C . HIS A 1 95 ? 4.578 -11.156 5.117 1 86.44 95 HIS A C 1
ATOM 734 O O . HIS A 1 95 ? 4.91 -10.648 4.039 1 86.44 95 HIS A O 1
ATOM 740 N N . GLN A 1 96 ? 4.934 -10.75 6.332 1 82.5 96 GLN A N 1
ATOM 741 C CA . GLN A 1 96 ? 6.047 -9.812 6.441 1 82.5 96 GLN A CA 1
ATOM 742 C C . GLN A 1 96 ? 7.387 -10.539 6.387 1 82.5 96 GLN A C 1
ATOM 744 O O . GLN A 1 96 ? 7.52 -11.641 6.91 1 82.5 96 GLN A O 1
ATOM 749 N N . CYS A 1 97 ? 8.32 -9.852 5.715 1 83.56 97 CYS A N 1
ATOM 750 C CA . CYS A 1 97 ? 9.664 -10.43 5.703 1 83.56 97 CYS A CA 1
ATOM 751 C C . CYS A 1 97 ? 10.289 -10.391 7.094 1 83.56 97 CYS A C 1
ATOM 753 O O . CYS A 1 97 ? 10.07 -9.438 7.844 1 83.56 97 CYS A O 1
ATOM 755 N N . PRO A 1 98 ? 10.977 -11.484 7.461 1 80.5 98 PRO A N 1
ATOM 756 C CA . PRO A 1 98 ? 11.68 -11.43 8.742 1 80.5 98 PRO A CA 1
ATOM 757 C C . PRO A 1 98 ? 12.602 -10.219 8.867 1 80.5 98 PRO A C 1
ATOM 759 O O . PRO A 1 98 ? 13.352 -9.906 7.934 1 80.5 98 PRO A O 1
ATOM 762 N N . GLN A 1 99 ? 12.078 -9.336 9.695 1 69 99 GLN A N 1
ATOM 763 C CA . GLN A 1 99 ? 12.875 -8.133 9.906 1 69 99 GLN A CA 1
ATOM 764 C C . GLN A 1 99 ? 14.047 -8.406 10.836 1 69 99 GLN A C 1
ATOM 766 O O . GLN A 1 99 ? 13.891 -9.055 11.875 1 69 99 GLN A O 1
ATOM 771 N N . ARG A 1 100 ? 15.125 -8.453 10.141 1 58.59 100 ARG A N 1
ATOM 772 C CA . ARG A 1 100 ? 16.203 -8.406 11.117 1 58.59 100 ARG A CA 1
ATOM 773 C C . ARG A 1 100 ? 16.141 -7.133 11.953 1 58.59 100 ARG A C 1
ATOM 775 O O . ARG A 1 100 ? 15.531 -6.145 11.539 1 58.59 100 ARG A O 1
ATOM 782 N N . ASN A 1 101 ? 16.469 -7.102 13.234 1 50.06 101 ASN A N 1
ATOM 783 C CA . ASN A 1 101 ? 16.516 -6.008 14.195 1 50.06 101 ASN A CA 1
ATOM 784 C C . ASN A 1 101 ? 16.453 -4.648 13.5 1 50.06 101 ASN A C 1
ATOM 786 O O . ASN A 1 101 ? 16.469 -3.607 14.156 1 50.06 101 ASN A O 1
ATOM 790 N N . ASN A 1 102 ? 16.5 -4.594 12.188 1 49 102 ASN A N 1
ATOM 791 C CA . ASN A 1 102 ? 16.688 -3.256 11.641 1 49 102 ASN A CA 1
ATOM 792 C C . ASN A 1 102 ? 15.367 -2.648 11.18 1 49 102 ASN A C 1
ATOM 794 O O . ASN A 1 102 ? 14.867 -2.99 10.102 1 49 102 ASN A O 1
ATOM 798 N N . THR A 1 103 ? 14.492 -2.283 12.125 1 50.69 103 THR A N 1
ATOM 799 C CA . THR A 1 103 ? 13.266 -1.51 11.969 1 50.69 103 THR A CA 1
ATOM 800 C C . THR A 1 103 ? 13.461 -0.391 10.953 1 50.69 103 THR A C 1
ATOM 802 O O . THR A 1 103 ? 12.523 0.361 10.664 1 50.69 103 THR A O 1
ATOM 805 N N . ALA A 1 104 ? 14.688 -0.3 10.398 1 54.31 104 ALA A N 1
ATOM 806 C CA . ALA A 1 104 ? 15.156 0.87 9.656 1 54.31 104 ALA A CA 1
ATOM 807 C C . ALA A 1 104 ? 14.594 0.886 8.242 1 54.31 104 ALA A C 1
ATOM 809 O O . ALA A 1 104 ? 14.727 1.883 7.523 1 54.31 104 ALA A O 1
ATOM 810 N N . THR A 1 105 ? 13.695 -0.142 7.891 1 63.34 105 THR A N 1
ATOM 811 C CA . THR A 1 105 ? 13.414 -0.211 6.461 1 63.34 105 THR A CA 1
ATOM 812 C C . THR A 1 105 ? 12.156 0.587 6.121 1 63.34 105 THR A C 1
ATOM 814 O O . THR A 1 105 ? 11.961 0.981 4.969 1 63.34 105 THR A O 1
ATOM 817 N N . TYR A 1 106 ? 11.477 1.05 7.137 1 70.25 106 TYR A N 1
ATOM 818 C CA . TYR A 1 106 ? 10.273 1.827 6.871 1 70.25 106 TYR A CA 1
ATOM 819 C C . TYR A 1 106 ? 10.43 3.26 7.371 1 70.25 106 TYR A C 1
ATOM 821 O O . TYR A 1 106 ? 11.125 3.508 8.352 1 70.25 106 TYR A O 1
ATOM 829 N N . PRO A 1 107 ? 9.773 4.176 6.648 1 78.75 107 PRO A N 1
ATOM 830 C CA . PRO A 1 107 ? 9.758 5.527 7.219 1 78.75 107 PRO A CA 1
ATOM 831 C C . PRO A 1 107 ? 9.258 5.551 8.664 1 78.75 107 PRO A C 1
ATOM 833 O O . PRO A 1 107 ? 8.359 4.785 9.023 1 78.75 107 PRO A O 1
ATOM 836 N N . PRO A 1 108 ? 9.875 6.34 9.5 1 78.38 108 PRO A N 1
ATOM 837 C CA . PRO A 1 108 ? 9.531 6.363 10.922 1 78.38 108 PRO A CA 1
ATOM 838 C C . PRO A 1 108 ? 8.031 6.5 11.164 1 78.38 108 PRO A C 1
ATOM 840 O O . PRO A 1 108 ? 7.484 5.863 12.07 1 78.38 108 PRO A O 1
ATOM 843 N N . VAL A 1 109 ? 7.367 7.246 10.336 1 82.88 109 VAL A N 1
ATOM 844 C CA . VAL A 1 109 ? 5.949 7.523 10.547 1 82.88 109 VAL A CA 1
ATOM 845 C C . VAL A 1 109 ? 5.141 6.238 10.383 1 82.88 109 VAL A C 1
ATOM 847 O O . VAL A 1 109 ? 4.059 6.105 10.953 1 82.88 109 VAL A O 1
ATOM 850 N N . TYR A 1 110 ? 5.684 5.312 9.656 1 80.25 110 TYR A N 1
ATOM 851 C CA . TYR A 1 110 ? 4.992 4.051 9.43 1 80.25 110 TYR A CA 1
ATOM 852 C C . TYR A 1 110 ? 4.816 3.281 10.734 1 80.25 110 TYR A C 1
ATOM 854 O O . TYR A 1 110 ? 3.816 2.584 10.922 1 80.25 110 TYR A O 1
ATOM 862 N N . ARG A 1 111 ? 5.68 3.447 11.688 1 76.81 111 ARG A N 1
ATOM 863 C CA . ARG A 1 111 ? 5.676 2.748 12.969 1 76.81 111 ARG A CA 1
ATOM 864 C C . ARG A 1 111 ? 4.516 3.213 13.844 1 76.81 111 ARG A C 1
ATOM 866 O O . ARG A 1 111 ? 4.117 2.514 14.781 1 76.81 111 ARG A O 1
ATOM 873 N N . ASP A 1 112 ? 4.031 4.297 13.523 1 81 112 ASP A N 1
ATOM 874 C CA . ASP A 1 112 ? 2.91 4.832 14.289 1 81 112 ASP A CA 1
ATOM 875 C C . ASP A 1 112 ? 1.612 4.109 13.938 1 81 112 ASP A C 1
ATOM 877 O O . ASP A 1 112 ? 0.623 4.207 14.664 1 81 112 ASP A O 1
ATOM 881 N N . PHE A 1 113 ? 1.654 3.383 12.797 1 78.69 113 PHE A N 1
ATOM 882 C CA . PHE A 1 113 ? 0.446 2.709 12.336 1 78.69 113 PHE A CA 1
ATOM 883 C C . PHE A 1 113 ? 0.542 1.206 12.57 1 78.69 113 PHE A C 1
ATOM 885 O O . PHE A 1 113 ? -0.454 0.559 12.906 1 78.69 113 PHE A O 1
ATOM 892 N N . ILE A 1 114 ? 1.664 0.725 12.266 1 70.25 114 ILE A N 1
ATOM 893 C CA . ILE A 1 114 ? 1.815 -0.725 12.219 1 70.25 114 ILE A CA 1
ATOM 894 C C . ILE A 1 114 ? 2.855 -1.169 13.25 1 70.25 114 ILE A C 1
ATOM 896 O O . ILE A 1 114 ? 3.959 -0.621 13.297 1 70.25 114 ILE A O 1
ATOM 900 N N . ASP A 1 115 ? 2.375 -2.01 14.094 1 67.62 115 ASP A N 1
ATOM 901 C CA . ASP A 1 115 ? 3.312 -2.686 14.984 1 67.62 115 ASP A CA 1
ATOM 902 C C . ASP A 1 115 ? 3.957 -3.885 14.289 1 67.62 115 ASP A C 1
ATOM 904 O O . ASP A 1 115 ? 3.297 -4.895 14.047 1 67.62 115 ASP A O 1
ATOM 908 N N . PRO A 1 116 ? 5.207 -3.719 13.938 1 61.75 116 PRO A N 1
ATOM 909 C CA . PRO A 1 116 ? 5.859 -4.828 13.234 1 61.75 116 PRO A CA 1
ATOM 910 C C . PRO A 1 116 ? 5.793 -6.137 14.016 1 61.75 116 PRO A C 1
ATOM 912 O O . PRO A 1 116 ? 5.852 -7.219 13.422 1 61.75 116 PRO A O 1
ATOM 915 N N . LEU A 1 117 ? 5.711 -6.023 15.312 1 60.47 117 LEU A N 1
ATOM 916 C CA . LEU A 1 117 ? 5.684 -7.219 16.156 1 60.47 117 LEU A CA 1
ATOM 917 C C . LEU A 1 117 ? 4.355 -7.957 16 1 60.47 117 LEU A C 1
ATOM 919 O O . LEU A 1 117 ? 4.242 -9.125 16.391 1 60.47 117 LEU A O 1
ATOM 923 N N . MET A 1 118 ? 3.4 -7.34 15.352 1 63.31 118 MET A N 1
ATOM 924 C CA . MET A 1 118 ? 2.074 -7.941 15.266 1 63.31 118 MET A CA 1
ATOM 925 C C . MET A 1 118 ? 1.846 -8.555 13.883 1 63.31 118 MET A C 1
ATOM 927 O O . MET A 1 118 ? 0.772 -9.094 13.609 1 63.31 118 MET A O 1
ATOM 931 N N . THR A 1 119 ? 2.895 -8.523 13.117 1 67.25 119 THR A N 1
ATOM 932 C CA . THR A 1 119 ? 2.717 -9.078 11.781 1 67.25 119 THR A CA 1
ATOM 933 C C . THR A 1 119 ? 3.336 -10.469 11.68 1 67.25 119 THR A C 1
ATOM 935 O O . THR A 1 119 ? 4.305 -10.773 12.375 1 67.25 119 THR A O 1
ATOM 938 N N . HIS A 1 120 ? 2.686 -11.438 10.977 1 77.5 120 HIS A N 1
ATOM 939 C CA . HIS A 1 120 ? 3.221 -12.766 10.711 1 77.5 120 HIS A CA 1
ATOM 940 C C . HIS A 1 120 ? 4.41 -12.703 9.766 1 77.5 120 HIS A C 1
ATOM 942 O O . HIS A 1 120 ? 4.297 -12.18 8.656 1 77.5 120 HIS A O 1
ATOM 948 N N . GLN A 1 121 ? 5.527 -13.312 10.297 1 84.06 121 GLN A N 1
ATOM 949 C CA . GLN A 1 121 ? 6.738 -13.266 9.484 1 84.06 121 GLN A CA 1
ATOM 950 C C . GLN A 1 121 ? 6.996 -14.609 8.805 1 84.06 121 GLN A C 1
ATOM 952 O O . GLN A 1 121 ? 6.664 -15.664 9.359 1 84.06 121 GLN A O 1
ATOM 957 N N . SER A 1 122 ? 7.418 -14.617 7.613 1 88.69 122 SER A N 1
ATOM 958 C CA . SER A 1 122 ? 7.809 -15.781 6.824 1 88.69 122 SER A CA 1
ATOM 959 C C . SER A 1 122 ? 8.836 -15.406 5.758 1 88.69 122 SER A C 1
ATOM 961 O O . SER A 1 122 ? 8.883 -14.258 5.312 1 88.69 122 SER A O 1
ATOM 963 N N . GLU A 1 123 ? 9.648 -16.406 5.371 1 89.75 123 GLU A N 1
ATOM 964 C CA . GLU A 1 123 ? 10.547 -16.156 4.25 1 89.75 123 GLU A CA 1
ATOM 965 C C . GLU A 1 123 ? 9.773 -16.016 2.943 1 89.75 123 GLU A C 1
ATOM 967 O O . GLU A 1 123 ? 10.273 -15.453 1.971 1 89.75 123 GLU A O 1
ATOM 972 N N . ASP A 1 124 ? 8.562 -16.625 2.947 1 89.81 124 ASP A N 1
ATOM 973 C CA . ASP A 1 124 ? 7.656 -16.406 1.822 1 89.81 124 ASP A CA 1
ATOM 974 C C . ASP A 1 124 ? 6.898 -15.094 1.969 1 89.81 124 ASP A C 1
ATOM 976 O O . ASP A 1 124 ? 5.703 -15.086 2.271 1 89.81 124 ASP A O 1
ATOM 980 N N . CYS A 1 125 ? 7.652 -13.953 1.698 1 90.38 125 CYS A N 1
ATOM 981 C CA . CYS A 1 125 ? 7.109 -12.648 2.055 1 90.38 125 CYS A CA 1
ATOM 982 C C . CYS A 1 125 ? 7.098 -11.711 0.849 1 90.38 125 CYS A C 1
ATOM 984 O O . CYS A 1 125 ? 6.688 -10.555 0.956 1 90.38 125 CYS A O 1
ATOM 986 N N . LEU A 1 126 ? 7.5 -12.25 -0.324 1 90.94 126 LEU A N 1
ATOM 987 C CA . LEU A 1 126 ? 7.637 -11.359 -1.471 1 90.94 126 LEU A CA 1
ATOM 988 C C . LEU A 1 126 ? 6.316 -11.242 -2.227 1 90.94 126 LEU A C 1
ATOM 990 O O . LEU A 1 126 ? 6.105 -11.93 -3.227 1 90.94 126 LEU A O 1
ATOM 994 N N . SER A 1 127 ? 5.434 -10.398 -1.687 1 91 127 SER A N 1
ATOM 995 C CA . SER A 1 127 ? 4.121 -10.117 -2.264 1 91 127 SER A CA 1
ATOM 996 C C . SER A 1 127 ? 3.814 -8.625 -2.236 1 91 127 SER A C 1
ATOM 998 O O . SER A 1 127 ? 4.477 -7.863 -1.526 1 91 127 SER A O 1
ATOM 1000 N N . LEU A 1 128 ? 2.906 -8.219 -3.045 1 89.06 128 LEU A N 1
ATOM 1001 C CA . LEU A 1 128 ? 2.482 -6.82 -3.041 1 89.06 128 LEU A CA 1
ATOM 1002 C C . LEU A 1 128 ? 0.977 -6.711 -2.82 1 89.06 128 LEU A C 1
ATOM 1004 O O . LEU A 1 128 ? 0.251 -7.699 -2.963 1 89.06 128 LEU A O 1
ATOM 1008 N N . ASN A 1 129 ? 0.51 -5.578 -2.279 1 89 129 ASN A N 1
ATOM 1009 C CA . ASN A 1 129 ? -0.885 -5.172 -2.15 1 89 129 ASN A CA 1
ATOM 1010 C C . ASN A 1 129 ? -1.216 -4.008 -3.082 1 89 129 ASN A C 1
ATOM 1012 O O . ASN A 1 129 ? -0.418 -3.082 -3.234 1 89 129 ASN A O 1
ATOM 1016 N N . VAL A 1 130 ? -2.361 -4.18 -3.805 1 87.69 130 VAL A N 1
ATOM 1017 C CA . VAL A 1 130 ? -2.793 -3.145 -4.738 1 87.69 130 VAL A CA 1
ATOM 1018 C C . VAL A 1 130 ? -4.129 -2.562 -4.281 1 87.69 130 VAL A C 1
ATOM 1020 O O . VAL A 1 130 ? -5.09 -3.303 -4.055 1 87.69 130 VAL A O 1
ATOM 1023 N N . PHE A 1 131 ? -4.109 -1.292 -3.988 1 87.75 131 PHE A N 1
ATOM 1024 C CA . PHE A 1 131 ? -5.301 -0.493 -3.723 1 87.75 131 PHE A CA 1
ATOM 1025 C C . PHE A 1 131 ? -5.48 0.58 -4.789 1 87.75 131 PHE A C 1
ATOM 1027 O O . PHE A 1 131 ? -4.586 1.397 -5.012 1 87.75 131 PHE A O 1
ATOM 1034 N N . THR A 1 132 ? -6.57 0.502 -5.504 1 85.81 132 THR A N 1
ATOM 1035 C CA . THR A 1 132 ? -6.73 1.429 -6.617 1 85.81 132 THR A CA 1
ATOM 1036 C C . THR A 1 132 ? -8.203 1.778 -6.82 1 85.81 132 THR A C 1
ATOM 1038 O O . THR A 1 132 ? -9.086 0.986 -6.484 1 85.81 132 THR A O 1
ATOM 1041 N N . HIS A 1 133 ? -8.414 3.018 -7.332 1 84.69 133 HIS A N 1
ATOM 1042 C CA . HIS A 1 133 ? -9.773 3.439 -7.645 1 84.69 133 HIS A CA 1
ATOM 1043 C C . HIS A 1 133 ? -10.18 3.012 -9.055 1 84.69 133 HIS A C 1
ATOM 1045 O O . HIS A 1 133 ? -11.352 3.086 -9.414 1 84.69 133 HIS A O 1
ATOM 1051 N N . ASN A 1 134 ? -9.047 2.572 -9.805 1 77.75 134 ASN A N 1
ATOM 1052 C CA . ASN A 1 134 ? -9.305 2.193 -11.188 1 77.75 134 ASN A CA 1
ATOM 1053 C C . ASN A 1 134 ? -8.672 0.843 -11.523 1 77.75 134 ASN A C 1
ATOM 1055 O O . ASN A 1 134 ? -7.566 0.541 -11.078 1 77.75 134 ASN A O 1
ATOM 1059 N N . VAL A 1 135 ? -9.438 -0.099 -11.969 1 72.75 135 VAL A N 1
ATOM 1060 C CA . VAL A 1 135 ? -8.859 -1.353 -12.445 1 72.75 135 VAL A CA 1
ATOM 1061 C C . VAL A 1 135 ? -9.055 -1.469 -13.953 1 72.75 135 VAL A C 1
ATOM 1063 O O . VAL A 1 135 ? -10.102 -1.082 -14.484 1 72.75 135 VAL A O 1
ATOM 1066 N N . SER A 1 136 ? -7.867 -1.39 -14.68 1 60.03 136 SER A N 1
ATOM 1067 C CA . SER A 1 136 ? -7.996 -1.663 -16.109 1 60.03 136 SER A CA 1
ATOM 1068 C C . SER A 1 136 ? -8.57 -3.053 -16.359 1 60.03 136 SER A C 1
ATOM 1070 O O . SER A 1 136 ? -8.07 -4.043 -15.82 1 60.03 136 SER A O 1
ATOM 1072 N N . ILE A 1 137 ? -9.875 -3.275 -16.125 1 50.31 137 ILE A N 1
ATOM 1073 C CA . ILE A 1 137 ? -10.469 -4.57 -16.438 1 50.31 137 ILE A CA 1
ATOM 1074 C C . ILE A 1 137 ? -10.055 -4.992 -17.844 1 50.31 137 ILE A C 1
ATOM 1076 O O . ILE A 1 137 ? -10.336 -4.289 -18.828 1 50.31 137 ILE A O 1
ATOM 1080 N N . SER A 1 138 ? -9.07 -5.355 -18.188 1 43.84 138 SER A N 1
ATOM 1081 C CA . SER A 1 138 ? -9.102 -6.016 -19.484 1 43.84 138 SER A CA 1
ATOM 1082 C C . SER A 1 138 ? -10.43 -6.746 -19.703 1 43.84 138 SER A C 1
ATOM 1084 O O . SER A 1 138 ? -11.133 -7.055 -18.734 1 43.84 138 SER A O 1
ATOM 1086 N N . ALA A 1 139 ? -11.047 -7.035 -21.062 1 36.44 139 ALA A N 1
ATOM 1087 C CA . ALA A 1 139 ? -12.281 -7.555 -21.641 1 36.44 139 ALA A CA 1
ATOM 1088 C C . ALA A 1 139 ? -12.914 -8.609 -20.75 1 36.44 139 ALA A C 1
ATOM 1090 O O . ALA A 1 139 ? -14.141 -8.711 -20.656 1 36.44 139 ALA A O 1
ATOM 1091 N N . GLY A 1 140 ? -12.562 -9.852 -20.453 1 32.72 140 GLY A N 1
ATOM 1092 C CA . GLY A 1 140 ? -13.477 -10.945 -20.188 1 32.72 140 GLY A CA 1
ATOM 1093 C C . GLY A 1 140 ? -14.164 -10.836 -18.844 1 32.72 140 GLY A C 1
ATOM 1094 O O . GLY A 1 140 ? -15.023 -11.656 -18.5 1 32.72 140 GLY A O 1
ATOM 1095 N N . LEU A 1 141 ? -13.664 -10.508 -17.734 1 35.03 141 LEU A N 1
ATOM 1096 C CA . LEU A 1 141 ? -14.578 -10.82 -16.641 1 35.03 141 LEU A CA 1
ATOM 1097 C C . LEU A 1 141 ? -15.539 -9.664 -16.391 1 35.03 141 LEU A C 1
ATOM 1099 O O . LEU A 1 141 ? -15.148 -8.492 -16.453 1 35.03 141 LEU A O 1
ATOM 1103 N N . PRO A 1 142 ? -16.906 -9.969 -16.531 1 28.62 142 PRO A N 1
ATOM 1104 C CA . PRO A 1 142 ? -18.062 -9.125 -16.219 1 28.62 142 PRO A CA 1
ATOM 1105 C C . PRO A 1 142 ? -17.875 -8.312 -14.945 1 28.62 142 PRO A C 1
ATOM 1107 O O . PRO A 1 142 ? -17.484 -8.867 -13.914 1 28.62 142 PRO A O 1
ATOM 1110 N N . VAL A 1 143 ? -17.297 -7.254 -14.891 1 30.98 143 VAL A N 1
ATOM 1111 C CA . VAL A 1 143 ? -17.719 -6.43 -13.75 1 30.98 143 VAL A CA 1
ATOM 1112 C C . VAL A 1 143 ? -19.234 -6.293 -13.734 1 30.98 143 VAL A C 1
ATOM 1114 O O . VAL A 1 143 ? -19.828 -5.781 -14.688 1 30.98 143 VAL A O 1
ATOM 1117 N N . ARG A 1 144 ? -20.109 -7.25 -13.5 1 27.17 144 ARG A N 1
ATOM 1118 C CA . ARG A 1 144 ? -21.562 -7.051 -13.5 1 27.17 144 ARG A CA 1
ATOM 1119 C C . ARG A 1 144 ? -21.938 -5.77 -12.758 1 27.17 144 ARG A C 1
ATOM 1121 O O . ARG A 1 144 ? -21.719 -5.66 -11.547 1 27.17 144 ARG A O 1
ATOM 1128 N N . GLN A 1 145 ? -21.75 -4.684 -13.352 1 22.89 145 GLN A N 1
ATOM 1129 C CA . GLN A 1 145 ? -22.484 -3.457 -13.031 1 22.89 145 GLN A CA 1
ATOM 1130 C C . GLN A 1 145 ? -23.984 -3.723 -12.906 1 22.89 145 GLN A C 1
ATOM 1132 O O . GLN A 1 145 ? -24.609 -4.223 -13.844 1 22.89 145 GLN A O 1
ATOM 1137 N N . GLY A 1 146 ? -24.562 -4.387 -11.961 1 20.7 146 GLY A N 1
ATOM 1138 C CA . GLY A 1 146 ? -26 -4.199 -12.055 1 20.7 146 GLY A CA 1
ATOM 1139 C C . GLY A 1 146 ? -26.406 -2.748 -12.234 1 20.7 146 GLY A C 1
ATOM 1140 O O . GLY A 1 146 ? -25.969 -1.883 -11.469 1 20.7 146 GLY A O 1
ATOM 1141 N N . PHE A 1 147 ? -26.547 -2.307 -13.531 1 16.64 147 PHE A N 1
ATOM 1142 C CA . PHE A 1 147 ? -27.562 -1.282 -13.75 1 16.64 147 PHE A CA 1
ATOM 1143 C C . PHE A 1 147 ? -28.922 -1.765 -13.289 1 16.64 147 PHE A C 1
ATOM 1145 O O . PHE A 1 147 ? -29.219 -2.963 -13.32 1 16.64 147 PHE A O 1
ATOM 1152 N N . MET B 1 1 ? -27.25 62.281 13.469 1 40.84 1 MET B N 1
ATOM 1153 C CA . MET B 1 1 ? -27.453 61.281 12.445 1 40.84 1 MET B CA 1
ATOM 1154 C C . MET B 1 1 ? -26.422 60.156 12.594 1 40.84 1 MET B C 1
ATOM 1156 O O . MET B 1 1 ? -25.219 60.375 12.438 1 40.84 1 MET B O 1
ATOM 1160 N N . ALA B 1 2 ? -26.719 59.125 13.523 1 46.38 2 ALA B N 1
ATOM 1161 C CA . ALA B 1 2 ? -25.922 58 14.031 1 46.38 2 ALA B CA 1
ATOM 1162 C C . ALA B 1 2 ? -25.609 57 12.93 1 46.38 2 ALA B C 1
ATOM 1164 O O . ALA B 1 2 ? -26.516 56.562 12.227 1 46.38 2 ALA B O 1
ATOM 1165 N N . LYS B 1 3 ? -24.469 57.156 12.219 1 49.62 3 LYS B N 1
ATOM 1166 C CA . LYS B 1 3 ? -23.922 56.156 11.289 1 49.62 3 LYS B CA 1
ATOM 1167 C C . LYS B 1 3 ? -23.812 54.781 11.938 1 49.62 3 LYS B C 1
ATOM 1169 O O . LYS B 1 3 ? -23.062 54.625 12.914 1 49.62 3 LYS B O 1
ATOM 1174 N N . LEU B 1 4 ? -24.984 54 12 1 46.5 4 LEU B N 1
ATOM 1175 C CA . LEU B 1 4 ? -24.969 52.594 12.406 1 46.5 4 LEU B CA 1
ATOM 1176 C C . LEU B 1 4 ? -23.938 51.812 11.617 1 46.5 4 LEU B C 1
ATOM 1178 O O . LEU B 1 4 ? -24.016 51.75 10.391 1 46.5 4 LEU B O 1
ATOM 1182 N N . ARG B 1 5 ? -22.703 51.656 12.141 1 47.16 5 ARG B N 1
ATOM 1183 C CA . ARG B 1 5 ? -21.641 50.781 11.664 1 47.16 5 ARG B CA 1
ATOM 1184 C C . ARG B 1 5 ? -22.141 49.344 11.516 1 47.16 5 ARG B C 1
ATOM 1186 O O . ARG B 1 5 ? -22.562 48.719 12.492 1 47.16 5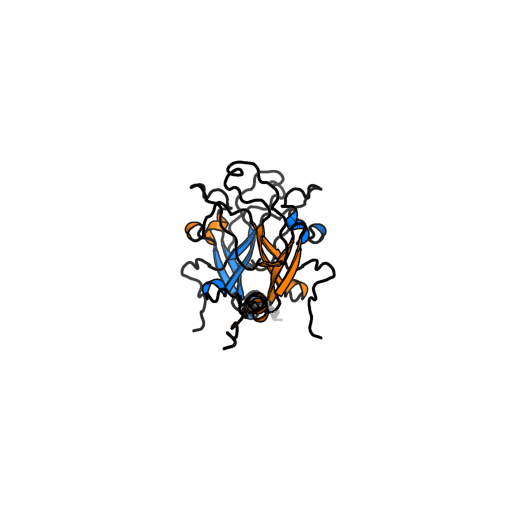 ARG B O 1
ATOM 1193 N N . THR B 1 6 ? -22.766 48.969 10.344 1 52.28 6 THR B N 1
ATOM 1194 C CA . THR B 1 6 ? -23.016 47.562 9.984 1 52.28 6 THR B CA 1
ATOM 1195 C C . THR B 1 6 ? -21.734 46.75 10.062 1 52.28 6 THR B C 1
ATOM 1197 O O . THR B 1 6 ? -20.828 46.938 9.258 1 52.28 6 THR B O 1
ATOM 1200 N N . ARG B 1 7 ? -21.234 46.469 11.312 1 43.44 7 ARG B N 1
ATOM 1201 C CA . ARG B 1 7 ? -20.094 45.594 11.57 1 43.44 7 ARG B CA 1
ATOM 1202 C C . ARG B 1 7 ? -20.203 44.312 10.797 1 43.44 7 ARG B C 1
ATOM 1204 O O . ARG B 1 7 ? -21.297 43.938 10.328 1 43.44 7 ARG B O 1
ATOM 1211 N N . SER B 1 8 ? -19.141 43.312 11.023 1 46.66 8 SER B N 1
ATOM 1212 C CA . SER B 1 8 ? -18.125 42.344 10.609 1 46.66 8 SER B CA 1
ATOM 1213 C C . SER B 1 8 ? -18.656 40.906 10.656 1 46.66 8 SER B C 1
ATOM 1215 O O . SER B 1 8 ? -17.875 39.969 10.703 1 46.66 8 SER B O 1
ATOM 1217 N N . PHE B 1 9 ? -19.938 40.5 10.523 1 47.34 9 PHE B N 1
ATOM 1218 C CA . PHE B 1 9 ? -20.234 39.156 10.938 1 47.34 9 PHE B CA 1
ATOM 1219 C C . PHE B 1 9 ? -19.594 38.125 10 1 47.34 9 PHE B C 1
ATOM 1221 O O . PHE B 1 9 ? -20.281 37.312 9.391 1 47.34 9 PHE B O 1
ATOM 1228 N N . TYR B 1 10 ? -18.578 38.406 9.164 1 46.78 10 TYR B N 1
ATOM 1229 C CA . TYR B 1 10 ? -18.203 37.312 8.242 1 46.78 10 TYR B CA 1
ATOM 1230 C C . TYR B 1 10 ? -17.547 36.156 8.992 1 46.78 10 TYR B C 1
ATOM 1232 O O . TYR B 1 10 ? -16.672 35.469 8.445 1 46.78 10 TYR B O 1
ATOM 1240 N N . THR B 1 11 ? -17.344 36.188 10.398 1 43.75 11 THR B N 1
ATOM 1241 C CA . THR B 1 11 ? -16.312 35.281 10.867 1 43.75 11 THR B CA 1
ATOM 1242 C C . THR B 1 11 ? -1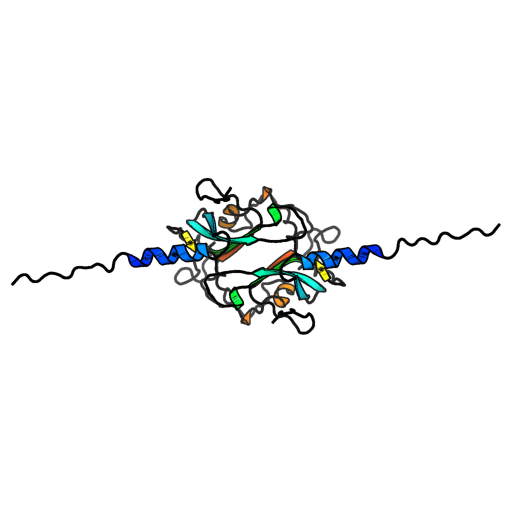6.688 33.844 10.586 1 43.75 11 THR B C 1
ATOM 1244 O O . THR B 1 11 ? -15.852 33.031 10.188 1 43.75 11 THR B O 1
ATOM 1247 N N . LEU B 1 12 ? -17.828 33.344 11.039 1 45.38 12 LEU B N 1
ATOM 1248 C CA . LEU B 1 12 ? -17.891 32.062 11.711 1 45.38 12 LEU B CA 1
ATOM 1249 C C . LEU B 1 12 ? -17.938 30.906 10.703 1 45.38 12 LEU B C 1
ATOM 1251 O O . LEU B 1 12 ? -18.109 29.75 11.078 1 45.38 12 LEU B O 1
ATOM 1255 N N . LEU B 1 13 ? -18.172 31.094 9.422 1 45.56 13 LEU B N 1
ATOM 1256 C CA . LEU B 1 13 ? -18.781 29.984 8.711 1 45.56 13 LEU B CA 1
ATOM 1257 C C . LEU B 1 13 ? -17.766 28.875 8.453 1 45.56 13 LEU B C 1
ATOM 1259 O O . LEU B 1 13 ? -18.109 27.812 7.945 1 45.56 13 LEU B O 1
ATOM 1263 N N . ASN B 1 14 ? -16.469 29.188 8.445 1 45.78 14 ASN B N 1
ATOM 1264 C CA . ASN B 1 14 ? -15.648 28.203 7.738 1 45.78 14 ASN B CA 1
ATOM 1265 C C . ASN B 1 14 ? -15.453 26.938 8.562 1 45.78 14 ASN B C 1
ATOM 1267 O O . ASN B 1 14 ? -14.656 26.078 8.195 1 45.78 14 ASN B O 1
ATOM 1271 N N . VAL B 1 15 ? -15.695 27.016 9.883 1 44.84 15 VAL B N 1
ATOM 1272 C CA . VAL B 1 15 ? -15.281 25.859 10.672 1 44.84 15 VAL B CA 1
ATOM 1273 C C . VAL B 1 15 ? -16.094 24.625 10.266 1 44.84 15 VAL B C 1
ATOM 1275 O O . VAL B 1 15 ? -15.602 23.5 10.352 1 44.84 15 VAL B O 1
ATOM 1278 N N . ILE B 1 16 ? -17.281 24.75 9.727 1 45.91 16 ILE B N 1
ATOM 1279 C CA . ILE B 1 16 ? -18.234 23.641 9.625 1 45.91 16 ILE B CA 1
ATOM 1280 C C . ILE B 1 16 ? -17.766 22.672 8.531 1 45.91 16 ILE B C 1
ATOM 1282 O O . ILE B 1 16 ? -18.031 21.469 8.617 1 45.91 16 ILE B O 1
ATOM 1286 N N . ALA B 1 17 ? -17.031 23.094 7.629 1 45.66 17 ALA B N 1
ATOM 1287 C CA . ALA B 1 17 ? -16.844 22.266 6.445 1 45.66 17 ALA B CA 1
ATOM 1288 C C . ALA B 1 17 ? -15.992 21.031 6.766 1 45.66 17 ALA B C 1
ATOM 1290 O O . ALA B 1 17 ? -16.219 19.953 6.211 1 45.66 17 ALA B O 1
ATOM 1291 N N . ALA B 1 18 ? -15.039 21.188 7.652 1 46.25 18 ALA B N 1
ATOM 1292 C CA . ALA B 1 18 ? -14.164 20.047 7.863 1 46.25 18 ALA B CA 1
ATOM 1293 C C . ALA B 1 18 ? -14.922 18.891 8.5 1 46.25 18 ALA B C 1
ATOM 1295 O O . ALA B 1 18 ? -14.625 17.719 8.234 1 46.25 18 ALA B O 1
ATOM 1296 N N . SER B 1 19 ? -15.969 19.141 9.328 1 46.53 19 SER B N 1
ATOM 1297 C CA . SER B 1 19 ? -16.641 18.094 10.078 1 46.53 19 SER B CA 1
ATOM 1298 C C . SER B 1 19 ? -17.5 17.219 9.164 1 46.53 19 SER B C 1
ATOM 1300 O O . SER B 1 19 ? -17.797 16.078 9.5 1 46.53 19 SER B O 1
ATOM 1302 N N . ALA B 1 20 ? -17.891 17.766 8.133 1 47.31 20 ALA B N 1
ATOM 1303 C CA . ALA B 1 20 ? -18.953 17.094 7.395 1 47.31 20 ALA B CA 1
ATOM 1304 C C . ALA B 1 20 ? -18.438 15.812 6.734 1 47.31 20 ALA B C 1
ATOM 1306 O O . ALA B 1 20 ? -19.188 14.836 6.598 1 47.31 20 ALA B O 1
ATOM 1307 N N . PHE B 1 21 ? -17.203 15.844 6.43 1 49.09 21 PHE B N 1
ATOM 1308 C CA . PHE B 1 21 ? -16.781 14.68 5.664 1 49.09 21 PHE B CA 1
ATOM 1309 C C . PHE B 1 21 ? -16.891 13.406 6.496 1 49.09 21 PHE B C 1
ATOM 1311 O O . PHE B 1 21 ? -17.266 12.352 5.984 1 49.09 21 PHE B O 1
ATOM 1318 N N . CYS B 1 22 ? -16.656 13.492 7.801 1 54.34 22 CYS B N 1
ATOM 1319 C CA . CYS B 1 22 ? -16.703 12.273 8.609 1 54.34 22 CYS B CA 1
ATOM 1320 C C . CYS B 1 22 ? -18.125 11.734 8.688 1 54.34 22 CYS B C 1
ATOM 1322 O O . CYS B 1 22 ? -18.328 10.547 8.977 1 54.34 22 CYS B O 1
ATOM 1324 N N . ILE B 1 23 ? -19 12.516 8.438 1 45.69 23 ILE B N 1
ATOM 1325 C CA . ILE B 1 23 ? -20.359 12.039 8.602 1 45.69 23 ILE B CA 1
ATOM 1326 C C . ILE B 1 23 ? -20.656 10.953 7.566 1 45.69 23 ILE B C 1
ATOM 1328 O O . ILE B 1 23 ? -21.344 9.969 7.867 1 45.69 23 ILE B O 1
ATOM 1332 N N . GLN B 1 24 ? -20.234 11.156 6.441 1 44.78 24 GLN B N 1
ATOM 1333 C CA . GLN B 1 24 ? -20.781 10.281 5.406 1 44.78 24 GLN B CA 1
ATOM 1334 C C . GLN B 1 24 ? -20.031 8.961 5.352 1 44.78 24 GLN B C 1
ATOM 1336 O O . GLN B 1 24 ? -20.578 7.941 4.93 1 44.78 24 GLN B O 1
ATOM 1341 N N . HIS B 1 25 ? -18.719 8.992 5.52 1 51.31 25 HIS B N 1
ATOM 1342 C CA . HIS B 1 25 ? -18.031 7.699 5.523 1 51.31 25 HIS B CA 1
ATOM 1343 C C . HIS B 1 25 ? -18.281 6.949 6.824 1 51.31 25 HIS B C 1
ATOM 1345 O O . HIS B 1 25 ? -18.484 7.562 7.875 1 51.31 25 HIS B O 1
ATOM 1351 N N . THR B 1 26 ? -18.875 5.812 6.754 1 54.44 26 THR B N 1
ATOM 1352 C CA . THR B 1 26 ? -18.906 5.02 7.977 1 54.44 26 THR B CA 1
ATOM 1353 C C . THR B 1 26 ? -17.516 4.941 8.594 1 54.44 26 THR B C 1
ATOM 1355 O O . THR B 1 26 ? -16.594 4.344 8.016 1 54.44 26 THR B O 1
ATOM 1358 N N . GLY B 1 27 ? -17.25 5.77 9.508 1 70.25 27 GLY B N 1
ATOM 1359 C CA . GLY B 1 27 ? -16.359 5.719 10.664 1 70.25 27 GLY B CA 1
ATOM 1360 C C . GLY B 1 27 ? -15.023 6.387 10.414 1 70.25 27 GLY B C 1
ATOM 1361 O O . GLY B 1 27 ? -14.078 5.738 9.969 1 70.25 27 GLY B O 1
ATOM 1362 N N . CYS B 1 28 ? -14.969 7.688 10.438 1 79.56 28 CYS B N 1
ATOM 1363 C CA . CYS B 1 28 ? -13.695 8.406 10.492 1 79.56 28 CYS B CA 1
ATOM 1364 C C . CYS B 1 28 ? -12.82 7.879 11.625 1 79.56 28 CYS B C 1
ATOM 1366 O O . CYS B 1 28 ? -13.328 7.484 12.672 1 79.56 28 CYS B O 1
ATOM 1368 N N . VAL B 1 29 ? -11.562 7.762 11.156 1 84.75 29 VAL B N 1
ATOM 1369 C CA . VAL B 1 29 ? -10.602 7.309 12.156 1 84.75 29 VAL B CA 1
ATOM 1370 C C . VAL B 1 29 ? -9.422 8.281 12.211 1 84.75 29 VAL B C 1
ATOM 1372 O O . VAL B 1 29 ? -8.938 8.734 11.172 1 84.75 29 VAL B O 1
ATOM 1375 N N . GLN B 1 30 ? -9.062 8.633 13.398 1 87 30 GLN B N 1
ATOM 1376 C CA . GLN B 1 30 ? -7.922 9.516 13.586 1 87 30 GLN B CA 1
ATOM 1377 C C . GLN B 1 30 ? -6.789 8.797 14.312 1 87 30 GLN B C 1
ATOM 1379 O O . GLN B 1 30 ? -7.027 8.047 15.258 1 87 30 GLN B O 1
ATOM 1384 N N . VAL B 1 31 ? -5.547 9.016 13.859 1 88.56 31 VAL B N 1
ATOM 1385 C CA . VAL B 1 31 ? -4.352 8.438 14.469 1 88.56 31 VAL B CA 1
ATOM 1386 C C . VAL B 1 31 ? -3.32 9.539 14.727 1 88.56 31 VAL B C 1
ATOM 1388 O O . VAL B 1 31 ? -3.129 10.422 13.883 1 88.56 31 VAL B O 1
ATOM 1391 N N . SER B 1 32 ? -2.697 9.484 15.859 1 89.62 32 SER B N 1
ATOM 1392 C CA . SER B 1 32 ? -1.598 10.391 16.172 1 89.62 32 SER B CA 1
ATOM 1393 C C . SER B 1 32 ? -0.267 9.828 15.68 1 89.62 32 SER B C 1
ATOM 1395 O O . SER B 1 32 ? 0.041 8.656 15.898 1 89.62 32 SER B O 1
ATOM 1397 N N . THR B 1 33 ? 0.431 10.703 14.914 1 88.75 33 THR B N 1
ATOM 1398 C CA . THR B 1 33 ? 1.778 10.336 14.492 1 88.75 33 THR B CA 1
ATOM 1399 C C . THR B 1 33 ? 2.814 11.25 15.133 1 88.75 33 THR B C 1
ATOM 1401 O O . THR B 1 33 ? 2.461 12.25 15.758 1 88.75 33 THR B O 1
ATOM 1404 N N . GLN B 1 34 ? 4.047 10.867 14.914 1 89.06 34 GLN B N 1
ATOM 1405 C CA . GLN B 1 34 ? 5.129 11.688 15.461 1 89.06 34 GLN B CA 1
ATOM 1406 C C . GLN B 1 34 ? 5.176 13.055 14.789 1 89.06 34 GLN B C 1
ATOM 1408 O O . GLN B 1 34 ? 5.789 13.984 15.305 1 89.06 34 GLN B O 1
ATOM 1413 N N . TYR B 1 35 ? 4.445 13.266 13.664 1 93.38 35 TYR B N 1
ATOM 1414 C CA . TYR B 1 35 ? 4.52 14.531 12.945 1 93.38 35 TYR B CA 1
ATOM 1415 C C . TYR B 1 35 ? 3.211 15.305 13.062 1 93.38 35 TYR B C 1
ATOM 1417 O O . TYR B 1 35 ? 3.148 16.484 12.719 1 93.38 35 TYR B O 1
ATOM 1425 N N . GLY B 1 36 ? 2.205 14.695 13.516 1 93.06 36 GLY B N 1
ATOM 1426 C CA . GLY B 1 36 ? 0.875 15.273 13.625 1 93.06 36 GLY B CA 1
ATOM 1427 C C . GLY B 1 36 ? -0.234 14.25 13.477 1 93.06 36 GLY B C 1
ATOM 1428 O O . GLY B 1 36 ? 0.025 13.086 13.172 1 93.06 36 GLY B O 1
ATOM 1429 N N . ASP B 1 37 ? -1.44 14.711 13.688 1 90.38 37 ASP B N 1
ATOM 1430 C CA . ASP B 1 37 ? -2.584 13.812 13.57 1 90.38 37 ASP B CA 1
ATOM 1431 C C . ASP B 1 37 ? -3.023 13.664 12.117 1 90.38 37 ASP B C 1
ATOM 1433 O O . ASP B 1 37 ? -2.881 14.602 11.328 1 90.38 37 ASP B O 1
ATOM 1437 N N . VAL B 1 38 ? -3.521 12.438 11.797 1 91.62 38 VAL B N 1
ATOM 1438 C CA . VAL B 1 38 ? -4.09 12.203 10.477 1 91.62 38 VAL B CA 1
ATOM 1439 C C . VAL B 1 38 ? -5.5 11.633 10.617 1 91.62 38 VAL B C 1
ATOM 1441 O O . VAL B 1 38 ? -5.781 10.875 11.547 1 91.62 38 VAL B O 1
ATOM 1444 N N . ARG B 1 39 ? -6.297 12.055 9.695 1 90.31 39 ARG B N 1
ATOM 1445 C CA . ARG B 1 39 ? -7.652 11.516 9.617 1 90.31 39 ARG B CA 1
ATOM 1446 C C . ARG B 1 39 ? -7.828 10.672 8.359 1 90.31 39 ARG B C 1
ATOM 1448 O O . ARG B 1 39 ? -7.637 11.156 7.246 1 90.31 39 ARG B O 1
ATOM 1455 N N . GLY B 1 40 ? -8.086 9.375 8.594 1 90.25 40 GLY B N 1
ATOM 1456 C CA . GLY B 1 40 ? -8.5 8.461 7.547 1 90.25 40 GLY B CA 1
ATOM 1457 C C . GLY B 1 40 ? -9.93 7.984 7.707 1 90.25 40 GLY B C 1
ATOM 1458 O O . GLY B 1 40 ? -10.789 8.734 8.172 1 90.25 40 GLY B O 1
ATOM 1459 N N . TYR B 1 41 ? -10.148 6.77 7.086 1 86.31 41 TYR B N 1
ATOM 1460 C CA . TYR B 1 41 ? -11.492 6.223 7.188 1 86.31 41 TYR B CA 1
ATOM 1461 C C . TYR B 1 41 ? -11.461 4.707 7.34 1 86.31 41 TYR B C 1
ATOM 1463 O O . TYR B 1 41 ? -10.422 4.078 7.102 1 86.31 41 TYR B O 1
ATOM 1471 N N . GLU B 1 42 ? -12.5 4.242 7.859 1 85.19 42 GLU B N 1
ATOM 1472 C CA . GLU B 1 42 ? -12.656 2.801 8.047 1 85.19 42 GLU B CA 1
ATOM 1473 C C . GLU B 1 42 ? -13.656 2.217 7.051 1 85.19 42 GLU B C 1
ATOM 1475 O O . GLU B 1 42 ? -14.688 2.828 6.766 1 85.19 42 GLU B O 1
ATOM 1480 N N . LEU B 1 43 ? -13.352 1.049 6.52 1 83.94 43 LEU B N 1
ATOM 1481 C CA . LEU B 1 43 ? -14.227 0.308 5.621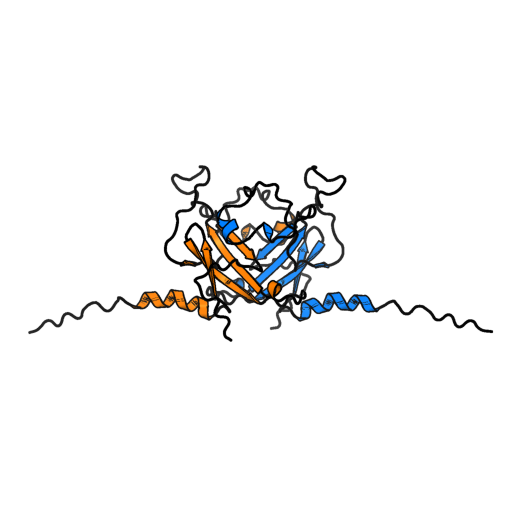 1 83.94 43 LEU B CA 1
ATOM 1482 C C . LEU B 1 43 ? -14.57 -1.058 6.203 1 83.94 43 LEU B C 1
ATOM 1484 O O . LEU B 1 43 ? -13.727 -1.713 6.809 1 83.94 43 LEU B O 1
ATOM 1488 N N . GLN B 1 44 ? -15.844 -1.403 6.09 1 80.81 44 GLN B N 1
ATOM 1489 C CA . GLN B 1 44 ? -16.266 -2.746 6.48 1 80.81 44 GLN B CA 1
ATOM 1490 C C . GLN B 1 44 ? -15.891 -3.768 5.402 1 80.81 44 GLN B C 1
ATOM 1492 O O . GLN B 1 44 ? -16.188 -3.568 4.227 1 80.81 44 GLN B O 1
ATOM 1497 N N . THR B 1 45 ? -15.094 -4.781 5.887 1 77.62 45 THR B N 1
ATOM 1498 C CA . THR B 1 45 ? -14.703 -5.832 4.957 1 77.62 45 THR B CA 1
ATOM 1499 C C . THR B 1 45 ? -15.453 -7.125 5.254 1 77.62 45 THR B C 1
ATOM 1501 O O . THR B 1 45 ? -15.797 -7.398 6.406 1 77.62 45 THR B O 1
ATOM 1504 N N . ASP B 1 46 ? -16.406 -7.477 4.566 1 64.12 46 ASP B N 1
ATOM 1505 C CA . ASP B 1 46 ? -17.062 -8.766 4.805 1 64.12 46 ASP B CA 1
ATOM 1506 C C . ASP B 1 46 ? -16.156 -9.922 4.383 1 64.12 46 ASP B C 1
ATOM 1508 O O . ASP B 1 46 ? -16.391 -10.547 3.348 1 64.12 46 ASP B O 1
ATOM 1512 N N . THR B 1 47 ? -14.961 -9.82 4.715 1 57.06 47 THR B N 1
ATOM 1513 C CA . THR B 1 47 ? -14.094 -10.891 4.238 1 57.06 47 THR B CA 1
ATOM 1514 C C . THR B 1 47 ? -14.367 -12.188 4.996 1 57.06 47 THR B C 1
ATOM 1516 O O . THR B 1 47 ? -14.977 -12.172 6.066 1 57.06 47 THR B O 1
ATOM 1519 N N . ALA B 1 48 ? -14.203 -13.336 4.277 1 51.88 48 ALA B N 1
ATOM 1520 C CA . ALA B 1 48 ? -14.531 -14.695 4.68 1 51.88 48 ALA B CA 1
ATOM 1521 C C . ALA B 1 48 ? -13.867 -15.055 6.008 1 51.88 48 ALA B C 1
ATOM 1523 O O . ALA B 1 48 ? -14.195 -16.078 6.617 1 51.88 48 ALA B O 1
ATOM 1524 N N . VAL B 1 49 ? -12.82 -14.336 6.316 1 52.75 49 VAL B N 1
ATOM 1525 C CA . VAL B 1 49 ? -12.102 -14.891 7.461 1 52.75 49 VAL B CA 1
ATOM 1526 C C . VAL B 1 49 ? -12.969 -14.789 8.711 1 52.75 49 VAL B C 1
ATOM 1528 O O . VAL B 1 49 ? -12.758 -15.523 9.68 1 52.75 49 VAL B O 1
ATOM 1531 N N . GLY B 1 50 ? -14.148 -14.328 8.633 1 50.94 50 GLY B N 1
ATOM 1532 C CA . GLY B 1 50 ? -15.078 -14.266 9.75 1 50.94 50 GLY B CA 1
ATOM 1533 C C . GLY B 1 50 ? -14.484 -13.609 10.977 1 50.94 50 GLY B C 1
ATOM 1534 O O . GLY B 1 50 ? -15.094 -13.625 12.055 1 50.94 50 GLY B O 1
ATOM 1535 N N . ASP B 1 51 ? -13.188 -13.289 10.992 1 54.22 51 ASP B N 1
ATOM 1536 C CA . ASP B 1 51 ? -12.594 -12.648 12.164 1 54.22 51 ASP B CA 1
ATOM 1537 C C . ASP B 1 51 ? -12.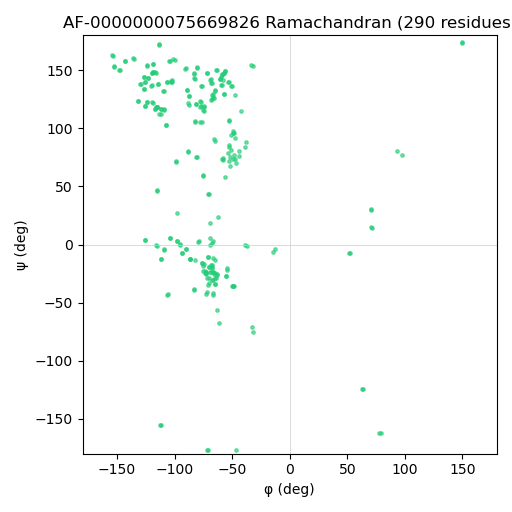867 -11.141 12.164 1 54.22 51 ASP B C 1
ATOM 1539 O O . ASP B 1 51 ? -12.617 -10.461 11.172 1 54.22 51 ASP B O 1
ATOM 1543 N N . PRO B 1 52 ? -13.555 -10.719 13.281 1 55.53 52 PRO B N 1
ATOM 1544 C CA . PRO B 1 52 ? -13.914 -9.297 13.375 1 55.53 52 PRO B CA 1
ATOM 1545 C C . PRO B 1 52 ? -12.734 -8.375 13.078 1 55.53 52 PRO B C 1
ATOM 1547 O O . PRO B 1 52 ? -12.93 -7.285 12.516 1 55.53 52 PRO B O 1
ATOM 1550 N N . VAL B 1 53 ? -11.562 -8.75 13.469 1 57 53 VAL B N 1
ATOM 1551 C CA . VAL B 1 53 ? -10.391 -7.91 13.266 1 57 53 VAL B CA 1
ATOM 1552 C C . VAL B 1 53 ? -10.141 -7.719 11.773 1 57 53 VAL B C 1
ATOM 1554 O O . VAL B 1 53 ? -9.742 -6.637 11.336 1 57 53 VAL B O 1
ATOM 1557 N N . HIS B 1 54 ? -10.625 -8.703 11.047 1 67.31 54 HIS B N 1
ATOM 1558 C CA . HIS B 1 54 ? -10.383 -8.641 9.609 1 67.31 54 HIS B CA 1
ATOM 1559 C C . HIS B 1 54 ? -11.586 -8.07 8.867 1 67.31 54 HIS B C 1
ATOM 1561 O O . HIS B 1 54 ? -11.523 -7.824 7.664 1 67.31 54 HIS B O 1
ATOM 1567 N N . ASP B 1 55 ? -12.578 -7.695 9.75 1 77.38 55 ASP B N 1
ATOM 1568 C CA . ASP B 1 55 ? -13.805 -7.242 9.102 1 77.38 55 ASP B CA 1
ATOM 1569 C C . ASP B 1 55 ? -13.766 -5.738 8.844 1 77.38 55 ASP B C 1
ATOM 1571 O O . ASP B 1 55 ? -14.688 -5.188 8.234 1 77.38 55 ASP B O 1
ATOM 1575 N N . ARG B 1 56 ? -12.617 -5.176 9.359 1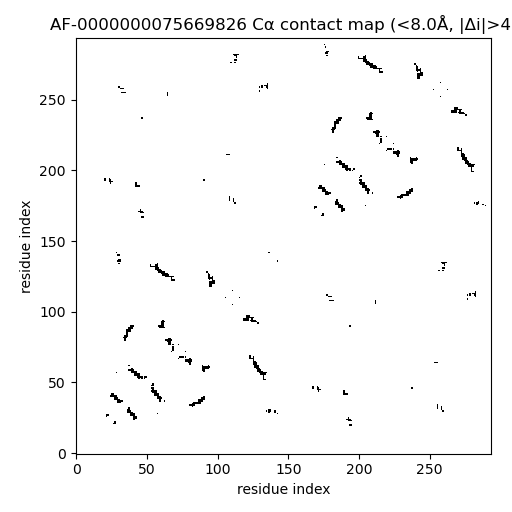 82.31 56 ARG B N 1
ATOM 1576 C CA . ARG B 1 56 ? -12.461 -3.744 9.125 1 82.31 56 ARG B CA 1
ATOM 1577 C C . ARG B 1 56 ? -11.117 -3.443 8.461 1 82.31 56 ARG B C 1
ATOM 1579 O O . ARG B 1 56 ? -10.109 -4.078 8.773 1 82.31 56 ARG B O 1
ATOM 1586 N N . LEU B 1 57 ? -11.164 -2.545 7.539 1 86.19 57 LEU B N 1
ATOM 1587 C CA . LEU B 1 57 ? -9.961 -2.002 6.918 1 86.19 57 LEU B CA 1
ATOM 1588 C C . LEU B 1 57 ? -9.836 -0.507 7.199 1 86.19 57 LEU B C 1
ATOM 1590 O O . LEU B 1 57 ? -10.727 0.272 6.855 1 86.19 57 LEU B O 1
ATOM 1594 N N . TYR B 1 58 ? -8.766 -0.182 7.918 1 86.88 58 TYR B N 1
ATOM 1595 C CA . TYR B 1 58 ? -8.453 1.224 8.148 1 86.88 58 TYR B CA 1
ATOM 1596 C C . TYR B 1 58 ? -7.559 1.771 7.047 1 86.88 58 TYR B C 1
ATOM 1598 O O . TYR B 1 58 ? -6.555 1.149 6.688 1 86.88 58 TYR B O 1
ATOM 1606 N N . VAL B 1 59 ? -7.98 2.957 6.57 1 88.31 59 VAL B N 1
ATOM 1607 C CA . VAL B 1 59 ? -7.332 3.506 5.383 1 88.31 59 VAL B CA 1
ATOM 1608 C C . VAL B 1 59 ? -6.828 4.918 5.676 1 88.31 59 VAL B C 1
ATOM 1610 O O . VAL B 1 59 ? -7.605 5.793 6.066 1 88.31 59 VAL B O 1
ATOM 1613 N N . PHE B 1 60 ? -5.508 5.121 5.559 1 88.94 60 PHE B N 1
ATOM 1614 C CA . PHE B 1 60 ? -4.855 6.426 5.594 1 88.94 60 PHE B CA 1
ATOM 1615 C C . PHE B 1 60 ? -4.023 6.652 4.34 1 88.94 60 PHE B C 1
ATOM 1617 O O . PHE B 1 60 ? -3.123 5.867 4.031 1 88.94 60 PHE B O 1
ATOM 1624 N N . LYS B 1 61 ? -4.34 7.746 3.613 1 88.94 61 LYS B N 1
ATOM 1625 C CA . LYS B 1 61 ? -3.693 7.988 2.328 1 88.94 61 LYS B CA 1
ATOM 1626 C C . LYS B 1 61 ? -2.912 9.297 2.344 1 88.94 61 LYS B C 1
ATOM 1628 O O . LYS B 1 61 ? -3.24 10.219 3.102 1 88.94 61 LYS B O 1
ATOM 1633 N N . GLY B 1 62 ? -1.783 9.344 1.566 1 91.19 62 GLY B N 1
ATOM 1634 C CA . GLY B 1 62 ? -1.087 10.586 1.288 1 91.19 62 GLY B CA 1
ATOM 1635 C C . GLY B 1 62 ? -0.365 11.148 2.498 1 91.19 62 GLY B C 1
ATOM 1636 O O . GLY B 1 62 ? -0.219 12.367 2.629 1 91.19 62 GLY B O 1
ATOM 1637 N N . ILE B 1 63 ? 0.085 10.32 3.385 1 90.81 63 ILE B N 1
ATOM 1638 C CA . ILE B 1 63 ? 0.781 10.766 4.586 1 90.81 63 ILE B CA 1
ATOM 1639 C C . ILE B 1 63 ? 2.221 11.141 4.238 1 90.81 63 ILE B C 1
ATOM 1641 O O . ILE B 1 63 ? 3.002 10.289 3.807 1 90.81 63 ILE B O 1
ATOM 1645 N N . PRO B 1 64 ? 2.621 12.367 4.434 1 93.56 64 PRO B N 1
ATOM 1646 C CA . PRO B 1 64 ? 4.02 12.695 4.152 1 93.56 64 PRO B CA 1
ATOM 1647 C C . PRO B 1 64 ? 4.996 11.961 5.074 1 93.56 64 PRO B C 1
ATOM 1649 O O . PRO B 1 64 ? 4.785 11.914 6.289 1 93.56 64 PRO B O 1
ATOM 1652 N N . TYR B 1 65 ? 6.051 11.367 4.496 1 91.12 65 TYR B N 1
ATOM 1653 C CA . TYR B 1 65 ? 7.094 10.758 5.312 1 91.12 65 TYR B CA 1
ATOM 1654 C C . TYR B 1 65 ? 8.422 11.469 5.121 1 91.12 65 TYR B C 1
ATOM 1656 O O . TYR B 1 65 ? 9.414 11.125 5.77 1 91.12 65 TYR B O 1
ATOM 1664 N N . ALA B 1 66 ? 8.32 12.461 4.258 1 93 66 ALA B N 1
ATOM 1665 C CA . ALA B 1 66 ? 9.469 13.336 4.023 1 93 66 ALA B CA 1
ATOM 1666 C C . ALA B 1 66 ? 9.016 14.711 3.543 1 93 66 ALA B C 1
ATOM 1668 O O . ALA B 1 66 ? 7.883 14.875 3.082 1 93 66 ALA B O 1
ATOM 1669 N N . ALA B 1 67 ? 10.008 15.641 3.674 1 95.56 67 ALA B N 1
ATOM 1670 C CA . ALA B 1 67 ? 9.766 16.953 3.09 1 95.56 67 ALA B CA 1
ATOM 1671 C C . ALA B 1 67 ? 9.758 16.891 1.565 1 95.56 67 ALA B C 1
ATOM 1673 O O . ALA B 1 67 ? 10.539 16.141 0.968 1 95.56 67 ALA B O 1
ATOM 1674 N N . PRO B 1 68 ? 8.75 17.75 0.939 1 93.56 68 PRO B N 1
ATOM 1675 C CA . PRO B 1 68 ? 8.781 17.734 -0.525 1 93.56 68 PRO B CA 1
ATOM 1676 C C . PRO B 1 68 ? 10.141 18.125 -1.094 1 93.56 68 PRO B C 1
ATOM 1678 O O . PRO B 1 68 ? 10.75 19.094 -0.633 1 93.56 68 PRO B O 1
ATOM 1681 N N . PRO B 1 69 ? 10.602 17.281 -1.981 1 93.56 69 PRO B N 1
ATOM 1682 C CA . PRO B 1 69 ? 11.898 17.594 -2.59 1 93.56 69 PRO B CA 1
ATOM 1683 C C . PRO B 1 69 ? 11.812 18.703 -3.627 1 93.56 69 PRO B C 1
ATOM 1685 O O . PRO B 1 69 ? 12.188 18.516 -4.785 1 93.56 69 PRO B O 1
ATOM 1688 N N . VAL B 1 70 ? 11.383 19.859 -3.273 1 92.12 70 VAL B N 1
ATOM 1689 C CA . VAL B 1 70 ? 11.203 21.016 -4.148 1 92.12 70 VAL B CA 1
ATOM 1690 C C . VAL B 1 70 ? 12.086 22.172 -3.682 1 92.12 70 VAL B C 1
ATOM 1692 O O . VAL B 1 70 ? 12.594 22.156 -2.557 1 92.12 70 VAL B O 1
ATOM 1695 N N . GLY B 1 71 ? 12.445 23.109 -4.602 1 93 71 GLY B N 1
ATOM 1696 C CA . GLY B 1 71 ? 13.289 24.234 -4.234 1 93 71 GLY B CA 1
ATOM 1697 C C . GLY B 1 71 ? 14.672 23.812 -3.773 1 93 71 GLY B C 1
ATOM 1698 O O . GLY B 1 71 ? 15.359 23.047 -4.457 1 93 71 GLY B O 1
ATOM 1699 N N . ASP B 1 72 ? 15.023 24.25 -2.578 1 93.69 72 ASP B N 1
ATOM 1700 C CA . ASP B 1 72 ? 16.344 24 -2.012 1 93.69 72 ASP B CA 1
ATOM 1701 C C . ASP B 1 72 ? 16.547 22.516 -1.704 1 93.69 72 ASP B C 1
ATOM 1703 O O . ASP B 1 72 ? 17.672 22.047 -1.528 1 93.69 72 ASP B O 1
ATOM 1707 N N . LEU B 1 73 ? 15.445 21.891 -1.664 1 93.88 73 LEU B N 1
ATOM 1708 C CA . LEU B 1 73 ? 15.531 20.484 -1.309 1 93.88 73 LEU B CA 1
ATOM 1709 C C . LEU B 1 73 ? 15.578 19.609 -2.559 1 93.88 73 LEU B C 1
ATOM 1711 O O . LEU B 1 73 ? 15.727 18.391 -2.463 1 93.88 73 LEU B O 1
ATOM 1715 N N . ARG B 1 74 ? 15.516 20.281 -3.705 1 89.69 74 ARG B N 1
ATOM 1716 C CA . ARG B 1 74 ? 15.547 19.516 -4.941 1 89.69 74 ARG B CA 1
ATOM 1717 C C . ARG B 1 74 ? 16.891 18.812 -5.121 1 89.69 74 ARG B C 1
ATOM 1719 O O . ARG B 1 74 ? 17.938 19.438 -5 1 89.69 74 ARG B O 1
ATOM 1726 N N . PHE B 1 75 ? 16.859 17.469 -5.332 1 90.44 75 PHE B N 1
ATOM 1727 C CA . PHE B 1 75 ? 18.031 16.641 -5.582 1 90.44 75 PHE B CA 1
ATOM 1728 C C . PHE B 1 75 ? 18.859 16.5 -4.316 1 90.44 75 PHE B C 1
ATOM 1730 O O . PHE B 1 75 ? 20.062 16.188 -4.391 1 90.44 75 PHE B O 1
ATOM 1737 N N . ARG B 1 76 ? 18.344 16.828 -3.252 1 93.31 76 ARG B N 1
ATOM 1738 C CA . ARG B 1 76 ? 18.969 16.578 -1.961 1 93.31 76 ARG B CA 1
ATOM 1739 C C . ARG B 1 76 ? 18.375 15.352 -1.288 1 93.31 76 ARG B C 1
ATOM 1741 O O . ARG B 1 76 ? 17.281 14.906 -1.644 1 93.31 76 ARG B O 1
ATOM 1748 N N . PRO B 1 77 ? 19.109 14.75 -0.342 1 93 77 PRO B N 1
ATOM 1749 C CA . PRO B 1 77 ? 18.5 13.656 0.428 1 93 77 PRO B CA 1
ATOM 1750 C C . PRO B 1 77 ? 17.219 14.07 1.139 1 93 77 PRO B C 1
ATOM 1752 O O . PRO B 1 77 ? 17.078 15.227 1.546 1 93 77 PRO B O 1
ATOM 1755 N N . PRO B 1 78 ? 16.375 13.094 1.219 1 91.94 78 PRO B N 1
ATOM 1756 C CA . PRO B 1 78 ? 15.109 13.438 1.88 1 91.94 78 PRO B CA 1
ATOM 1757 C C . PRO B 1 78 ? 15.312 13.93 3.311 1 91.94 78 PRO B C 1
ATOM 1759 O O . PRO B 1 78 ? 16.172 13.422 4.027 1 91.94 78 PRO B O 1
ATOM 1762 N N . ALA B 1 79 ? 14.57 15 3.633 1 93.94 79 ALA B N 1
ATOM 1763 C CA . ALA B 1 79 ? 14.492 15.508 5 1 93.94 79 ALA B CA 1
ATOM 1764 C C . ALA B 1 79 ? 13.164 15.125 5.652 1 93.94 79 ALA B C 1
ATOM 1766 O O . ALA B 1 79 ? 12.188 14.836 4.957 1 93.94 79 ALA B O 1
ATOM 1767 N N . ASP B 1 80 ? 13.156 15.125 6.973 1 93.06 80 ASP B N 1
ATOM 1768 C CA . ASP B 1 80 ? 11.906 14.844 7.672 1 93.06 80 ASP B CA 1
ATOM 1769 C C . ASP B 1 80 ? 10.82 15.844 7.293 1 93.06 80 ASP B C 1
ATOM 1771 O O . ASP B 1 80 ? 11.117 17 6.984 1 93.06 80 ASP B O 1
ATOM 1775 N N . PRO B 1 81 ? 9.625 15.258 7.277 1 94.38 81 PRO B N 1
ATOM 1776 C CA . PRO B 1 81 ? 8.555 16.219 7.043 1 94.38 81 PRO B CA 1
ATOM 1777 C C . PRO B 1 81 ? 8.438 17.266 8.164 1 94.38 81 PRO B C 1
ATOM 1779 O O . PRO B 1 81 ? 8.828 16.984 9.297 1 94.38 81 PRO B O 1
ATOM 1782 N N . SER B 1 82 ? 7.984 18.469 7.809 1 94.19 82 SER B N 1
ATOM 1783 C CA . SER B 1 82 ? 7.633 19.422 8.844 1 94.19 82 SER B CA 1
ATOM 1784 C C . SER B 1 82 ? 6.414 18.969 9.641 1 94.19 82 SER B C 1
ATOM 1786 O O . SER B 1 82 ? 5.402 18.562 9.062 1 94.19 82 SER B O 1
ATOM 1788 N N . PRO B 1 83 ? 6.57 18.969 10.953 1 95.88 83 PRO B N 1
ATOM 1789 C CA . PRO B 1 83 ? 5.367 18.656 11.727 1 95.88 83 PRO B CA 1
ATOM 1790 C C . PRO B 1 83 ? 4.199 19.578 11.406 1 95.88 83 PRO B C 1
ATOM 1792 O O . PRO B 1 83 ? 4.406 20.703 10.945 1 95.88 83 PRO B O 1
ATOM 1795 N N . TRP B 1 84 ? 2.979 19.047 11.523 1 95.81 84 TRP B N 1
ATOM 1796 C CA . TRP B 1 84 ? 1.801 19.859 11.258 1 95.81 84 TRP B CA 1
ATOM 1797 C C . TRP B 1 84 ? 0.911 19.953 12.492 1 95.81 84 TRP B C 1
ATOM 1799 O O . TRP B 1 84 ? 0.939 19.062 13.352 1 95.81 84 TRP B O 1
ATOM 1809 N N . SER B 1 85 ? 0.265 21.125 12.586 1 93.56 85 SER B N 1
ATOM 1810 C CA . SER B 1 85 ? -0.731 21.328 13.633 1 93.56 85 SER B CA 1
ATOM 1811 C C . SER B 1 85 ? -2.125 20.938 13.156 1 93.56 85 SER B C 1
ATOM 1813 O O . SER B 1 85 ? -2.414 20.984 11.953 1 93.56 85 SER B O 1
ATOM 1815 N N . GLY B 1 86 ? -3 20.516 14.016 1 91.06 86 GLY B N 1
ATOM 1816 C CA . GLY B 1 86 ? -4.336 20.078 13.633 1 91.06 86 GLY B CA 1
ATOM 1817 C C . GLY B 1 86 ? -4.363 18.672 13.062 1 91.06 86 GLY B C 1
ATOM 1818 O O . GLY B 1 86 ? -3.527 17.828 13.406 1 91.06 86 GLY B O 1
ATOM 1819 N N . VAL B 1 87 ? -5.43 18.375 12.391 1 92 87 VAL B N 1
ATOM 1820 C CA . VAL B 1 87 ? -5.625 17.047 11.82 1 92 87 VAL B CA 1
ATOM 1821 C C . VAL B 1 87 ? -5.504 17.109 10.297 1 92 87 VAL B C 1
ATOM 1823 O O . VAL B 1 87 ? -6.273 17.812 9.641 1 92 87 VAL B O 1
ATOM 1826 N N . ARG B 1 88 ? -4.512 16.438 9.734 1 93.31 88 ARG B N 1
ATOM 1827 C CA . ARG B 1 88 ? -4.32 16.359 8.289 1 93.31 88 ARG B CA 1
ATOM 1828 C C . ARG B 1 88 ? -5.293 15.375 7.656 1 93.31 88 ARG B C 1
ATOM 1830 O O . ARG B 1 88 ? -5.48 14.273 8.172 1 93.31 88 ARG B O 1
ATOM 1837 N N . ASP B 1 89 ? -5.871 15.828 6.5 1 91 89 ASP B N 1
ATOM 1838 C CA . ASP B 1 89 ? -6.746 14.922 5.75 1 91 89 ASP B CA 1
ATOM 1839 C C . ASP B 1 89 ? -5.934 13.875 4.996 1 91 89 ASP B C 1
ATOM 1841 O O . ASP B 1 89 ? -5.102 14.211 4.152 1 91 89 ASP B O 1
ATOM 1845 N N . ALA B 1 90 ? -6.137 12.625 5.391 1 92.12 90 ALA B N 1
ATOM 1846 C CA . ALA B 1 90 ? -5.438 11.508 4.77 1 92.12 90 ALA B CA 1
ATOM 1847 C C . ALA B 1 90 ? -6.414 10.586 4.047 1 92.12 90 ALA B C 1
ATOM 1849 O O . ALA B 1 90 ? -6.344 9.359 4.191 1 92.12 90 ALA B O 1
ATOM 1850 N N . THR B 1 91 ? -7.312 11.125 3.271 1 88.69 91 THR B N 1
ATOM 1851 C CA . THR B 1 91 ? -8.344 10.32 2.625 1 88.69 91 THR B CA 1
ATOM 1852 C C . THR B 1 91 ? -8.094 10.234 1.122 1 88.69 91 THR B C 1
ATOM 1854 O O . THR B 1 91 ? -8.781 9.492 0.418 1 88.69 91 THR B O 1
ATOM 1857 N N . GLU B 1 92 ? -7.031 10.992 0.675 1 86.19 92 GLU B N 1
ATOM 1858 C CA . GLU B 1 92 ? -6.727 10.984 -0.752 1 86.19 92 GLU B CA 1
ATOM 1859 C C . GLU B 1 92 ? -5.289 10.539 -1.007 1 86.19 92 GLU B C 1
ATOM 1861 O O . GLU B 1 92 ? -4.379 10.891 -0.255 1 86.19 92 GLU B O 1
ATOM 1866 N N . PHE B 1 93 ? -5.191 9.734 -2.207 1 87 93 PHE B N 1
ATOM 1867 C CA . PHE B 1 93 ? -3.844 9.336 -2.594 1 87 93 PHE B CA 1
ATOM 1868 C C . PHE B 1 93 ? -2.977 10.562 -2.865 1 87 93 PHE B C 1
ATOM 1870 O O . PHE B 1 93 ? -3.455 11.562 -3.404 1 87 93 PHE B O 1
ATOM 1877 N N . GLY B 1 94 ? -1.676 10.438 -2.447 1 87.12 94 GLY B N 1
ATOM 1878 C CA . GLY B 1 94 ? -0.713 11.453 -2.834 1 87.12 94 GLY B CA 1
ATOM 1879 C C . GLY B 1 94 ? -0.347 11.398 -4.305 1 87.12 94 GLY B C 1
ATOM 1880 O O . GLY B 1 94 ? -0.896 10.594 -5.059 1 87.12 94 GLY B O 1
ATOM 1881 N N . HIS B 1 95 ? 0.57 12.258 -4.676 1 86.38 95 HIS B N 1
ATOM 1882 C CA . HIS B 1 95 ? 1.034 12.305 -6.059 1 86.38 95 HIS B CA 1
ATOM 1883 C C . HIS B 1 95 ? 2.07 11.219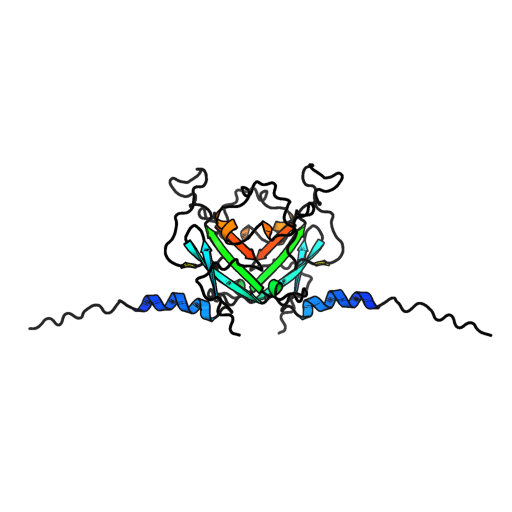 -6.332 1 86.38 95 HIS B C 1
ATOM 1885 O O . HIS B 1 95 ? 2.736 10.75 -5.406 1 86.38 95 HIS B O 1
ATOM 1891 N N . GLN B 1 96 ? 2.086 10.836 -7.605 1 82.44 96 GLN B N 1
ATOM 1892 C CA . GLN B 1 96 ? 3.178 9.977 -8.047 1 82.44 96 GLN B CA 1
ATOM 1893 C C . GLN B 1 96 ? 4.422 10.797 -8.383 1 82.44 96 GLN B C 1
ATOM 1895 O O . GLN B 1 96 ? 4.32 11.906 -8.906 1 82.44 96 GLN B O 1
ATOM 1900 N N . CYS B 1 97 ? 5.555 10.18 -8.031 1 83.69 97 CYS B N 1
ATOM 1901 C CA . CYS B 1 97 ? 6.793 10.852 -8.414 1 83.69 97 CYS B CA 1
ATOM 1902 C C . CYS B 1 97 ? 6.984 10.836 -9.922 1 83.69 97 CYS B C 1
ATOM 1904 O O . CYS B 1 97 ? 6.629 9.859 -10.586 1 83.69 97 CYS B O 1
ATOM 1906 N N . PRO B 1 98 ? 7.453 11.977 -10.461 1 80.25 98 PRO B N 1
ATOM 1907 C CA . PRO B 1 98 ? 7.75 11.961 -11.898 1 80.25 98 PRO B CA 1
ATOM 1908 C C . PRO B 1 98 ? 8.68 10.812 -12.289 1 80.25 98 PRO B C 1
ATOM 1910 O O . PRO B 1 98 ? 9.695 10.578 -11.625 1 80.25 98 PRO B O 1
ATOM 1913 N N . GLN B 1 99 ? 7.996 9.883 -12.914 1 68.62 99 GLN B N 1
ATOM 1914 C CA . GLN B 1 99 ? 8.789 8.734 -13.352 1 68.62 99 GLN B CA 1
ATOM 1915 C C . GLN B 1 99 ? 9.586 9.062 -14.609 1 68.62 99 GLN B C 1
ATOM 1917 O O . GLN B 1 99 ? 9.062 9.68 -15.539 1 68.62 99 GLN B O 1
ATOM 1922 N N . ARG B 1 100 ? 10.812 9.211 -14.289 1 58.03 100 ARG B N 1
ATOM 1923 C CA . ARG B 1 100 ? 11.539 9.203 -15.555 1 58.03 100 ARG B CA 1
ATOM 1924 C C . ARG B 1 100 ? 11.281 7.918 -16.328 1 58.03 100 ARG B C 1
ATOM 1926 O O . ARG B 1 100 ? 10.906 6.898 -15.742 1 58.03 100 ARG B O 1
ATOM 1933 N N . ASN B 1 101 ? 11.148 7.902 -17.641 1 49.41 101 ASN B N 1
ATOM 1934 C CA . ASN B 1 101 ? 10.969 6.793 -18.562 1 49.41 101 ASN B CA 1
ATOM 1935 C C . ASN B 1 101 ? 11.242 5.449 -17.906 1 49.41 101 ASN B C 1
ATOM 1937 O O . ASN B 1 101 ? 11.164 4.402 -18.547 1 49.41 101 ASN B O 1
ATOM 1941 N N . ASN B 1 102 ? 11.672 5.406 -16.656 1 48.78 102 ASN B N 1
ATOM 1942 C CA . ASN B 1 102 ? 12.117 4.09 -16.219 1 48.78 102 ASN B CA 1
ATOM 1943 C C . ASN B 1 102 ? 11.039 3.367 -15.414 1 48.78 102 ASN B C 1
ATOM 1945 O O . ASN B 1 102 ? 10.805 3.684 -14.25 1 48.78 102 ASN B O 1
ATOM 1949 N N . THR B 1 103 ? 9.977 2.916 -16.109 1 50.66 103 THR B N 1
ATOM 1950 C CA . THR B 1 103 ? 8.922 2.027 -15.641 1 50.66 103 THR B CA 1
ATOM 1951 C C . THR B 1 103 ? 9.477 0.956 -14.711 1 50.66 103 THR B C 1
ATOM 1953 O O . THR B 1 103 ? 8.727 0.133 -14.18 1 50.66 103 THR B O 1
ATOM 1956 N N . ALA B 1 104 ? 10.82 0.998 -14.516 1 54.22 104 ALA B N 1
ATOM 1957 C CA . ALA B 1 104 ? 11.578 -0.114 -13.945 1 54.22 104 ALA B CA 1
ATOM 1958 C C . ALA B 1 104 ? 11.453 -0.139 -12.422 1 54.22 104 ALA B C 1
ATOM 1960 O O . ALA B 1 104 ? 11.867 -1.104 -11.773 1 54.22 104 ALA B O 1
ATOM 1961 N N . THR B 1 105 ? 10.633 0.83 -11.828 1 63.25 105 THR B N 1
ATOM 1962 C CA . THR B 1 105 ? 10.781 0.911 -10.375 1 63.25 105 THR B CA 1
ATOM 1963 C C . THR B 1 105 ? 9.742 0.033 -9.68 1 63.25 105 THR B C 1
ATOM 1965 O O . THR B 1 105 ? 9.914 -0.327 -8.508 1 63.25 105 THR B O 1
ATOM 1968 N N . TYR B 1 106 ? 8.828 -0.504 -10.445 1 70.38 106 TYR B N 1
ATOM 1969 C CA . TYR B 1 106 ? 7.816 -1.359 -9.836 1 70.38 106 TYR B CA 1
ATOM 1970 C C . TYR B 1 106 ? 7.91 -2.783 -10.367 1 70.38 106 TYR B C 1
ATOM 1972 O O . TYR B 1 106 ? 8.305 -2.998 -11.516 1 70.38 106 TYR B O 1
ATOM 1980 N N . PRO B 1 107 ? 7.562 -3.723 -9.492 1 78.75 107 PRO B N 1
ATOM 1981 C CA . PRO B 1 107 ? 7.469 -5.074 -10.039 1 78.75 107 PRO B CA 1
ATOM 1982 C C . PRO B 1 107 ? 6.562 -5.152 -11.266 1 78.75 107 PRO B C 1
ATOM 1984 O O . PRO B 1 107 ? 5.551 -4.453 -11.336 1 78.75 107 PRO B O 1
ATOM 1987 N N . PRO B 1 108 ? 6.953 -5.918 -12.266 1 78.75 108 PRO B N 1
ATOM 1988 C CA . PRO B 1 108 ? 6.207 -5.98 -13.523 1 78.75 108 PRO B CA 1
ATOM 1989 C C . PRO B 1 108 ? 4.715 -6.223 -13.312 1 78.75 108 PRO B C 1
ATOM 1991 O O . PRO B 1 108 ? 3.883 -5.629 -14.008 1 78.75 108 PRO B O 1
ATOM 1994 N N . VAL B 1 109 ? 4.379 -7.004 -12.328 1 82.94 109 VAL B N 1
ATOM 1995 C CA . VAL B 1 109 ? 2.986 -7.379 -12.109 1 82.94 109 VAL B CA 1
ATOM 1996 C C . VAL B 1 109 ? 2.178 -6.148 -11.703 1 82.94 109 VAL B C 1
ATOM 1998 O O . VAL B 1 109 ? 0.968 -6.09 -11.938 1 82.94 109 VAL B O 1
ATOM 2001 N N . TYR B 1 110 ? 2.846 -5.184 -11.172 1 80.56 110 TYR B N 1
ATOM 2002 C CA . TYR B 1 110 ? 2.172 -3.965 -10.734 1 80.56 110 TYR B CA 1
ATOM 2003 C C . TYR B 1 110 ? 1.567 -3.221 -11.914 1 80.56 110 TYR B C 1
ATOM 2005 O O . TYR B 1 110 ? 0.517 -2.588 -11.789 1 80.56 110 TYR B O 1
ATOM 2013 N N . ARG B 1 111 ? 2.129 -3.342 -13.086 1 77 111 ARG B N 1
ATOM 2014 C CA . ARG B 1 111 ? 1.699 -2.656 -14.305 1 77 111 ARG B CA 1
ATOM 2015 C C . ARG B 1 111 ? 0.363 -3.203 -14.797 1 77 111 ARG B C 1
ATOM 2017 O O . ARG B 1 111 ? -0.335 -2.545 -15.57 1 77 111 ARG B O 1
ATOM 2024 N N . ASP B 1 112 ? 0.057 -4.312 -14.359 1 81.5 112 ASP B N 1
ATOM 2025 C CA . ASP B 1 112 ? -1.206 -4.922 -14.758 1 81.5 112 ASP B CA 1
ATOM 2026 C C . ASP B 1 112 ? -2.383 -4.281 -14.023 1 81.5 112 ASP B C 1
ATOM 2028 O O . ASP B 1 112 ? -3.537 -4.457 -14.422 1 81.5 112 ASP B O 1
ATOM 2032 N N . PHE B 1 113 ? -2.057 -3.551 -12.938 1 79.31 113 PHE B N 1
ATOM 2033 C CA . PHE B 1 113 ? -3.113 -2.953 -12.125 1 79.31 113 PHE B CA 1
ATOM 2034 C C . PHE B 1 113 ? -3.189 -1.45 -12.359 1 79.31 113 PHE B C 1
ATOM 2036 O O . PHE B 1 113 ? -4.277 -0.87 -12.352 1 79.31 113 PHE B O 1
ATOM 2043 N N . ILE B 1 114 ? -2.072 -0.891 -12.414 1 70.5 114 ILE B N 1
ATOM 2044 C CA . ILE B 1 114 ? -2.008 0.567 -12.398 1 70.5 114 ILE B CA 1
ATOM 2045 C C . ILE B 1 114 ? -1.347 1.066 -13.68 1 70.5 114 ILE B C 1
ATOM 2047 O O . ILE B 1 114 ? -0.277 0.587 -14.062 1 70.5 114 ILE B O 1
ATOM 2051 N N . ASP B 1 115 ? -2.098 1.869 -14.344 1 67.88 115 ASP B N 1
ATOM 2052 C CA . ASP B 1 115 ? -1.505 2.598 -15.461 1 67.88 115 ASP B CA 1
ATOM 2053 C C . ASP B 1 115 ? -0.758 3.838 -14.977 1 67.88 115 ASP B C 1
ATOM 2055 O O . ASP B 1 115 ? -1.378 4.809 -14.539 1 67.88 115 ASP B O 1
ATOM 2059 N N . PRO B 1 116 ? 0.55 3.742 -15 1 61.91 116 PRO B N 1
ATOM 2060 C CA . PRO B 1 116 ? 1.312 4.891 -14.508 1 61.91 116 PRO B CA 1
ATOM 2061 C C . PRO B 1 116 ? 0.956 6.188 -15.227 1 61.91 116 PRO B C 1
ATOM 2063 O O . PRO B 1 116 ? 1.126 7.277 -14.672 1 61.91 116 PRO B O 1
ATOM 2066 N N . LEU B 1 117 ? 0.501 6.082 -16.453 1 60.88 117 LEU B N 1
ATOM 2067 C CA . LEU B 1 117 ? 0.167 7.262 -17.25 1 60.88 117 LEU B CA 1
ATOM 2068 C C . LEU B 1 117 ? -1.103 7.926 -16.719 1 60.88 117 LEU B C 1
ATOM 2070 O O . LEU B 1 117 ? -1.391 9.078 -17.062 1 60.88 117 LEU B O 1
ATOM 2074 N N . MET B 1 118 ? -1.798 7.254 -15.82 1 63.56 118 MET B N 1
ATOM 2075 C CA . MET B 1 118 ? -3.08 7.777 -15.359 1 63.56 118 MET B CA 1
ATOM 2076 C C . MET B 1 118 ? -2.947 8.391 -13.969 1 63.56 118 MET B C 1
ATOM 2078 O O . MET B 1 118 ? -3.932 8.867 -13.398 1 63.56 118 MET B O 1
ATOM 2082 N N . THR B 1 119 ? -1.725 8.43 -13.516 1 67.56 119 THR B N 1
ATOM 2083 C CA . THR B 1 119 ? -1.552 8.992 -12.18 1 67.56 119 THR B CA 1
ATOM 2084 C C . THR B 1 119 ? -1.016 10.422 -12.258 1 67.56 119 THR B C 1
ATOM 2086 O O . THR B 1 119 ? -0.309 10.773 -13.203 1 67.56 119 THR B O 1
ATOM 2089 N N . HIS B 1 120 ? -1.487 11.359 -11.375 1 77.62 120 HIS B N 1
ATOM 2090 C CA . HIS B 1 120 ? -0.982 12.727 -11.273 1 77.62 120 HIS B CA 1
ATOM 2091 C C . HIS B 1 120 ? 0.436 12.75 -10.719 1 77.62 120 HIS B C 1
ATOM 2093 O O . HIS B 1 120 ? 0.688 12.227 -9.625 1 77.62 120 HIS B O 1
ATOM 2099 N N . GLN B 1 121 ? 1.303 13.406 -11.547 1 84.06 121 GLN B N 1
ATOM 2100 C CA . GLN B 1 121 ? 2.699 13.453 -11.125 1 84.06 121 GLN B CA 1
ATOM 2101 C C . GLN B 1 121 ? 3.053 14.812 -10.539 1 84.06 121 GLN B C 1
ATOM 2103 O O . GLN B 1 121 ? 2.508 15.836 -10.961 1 84.06 121 GLN B O 1
ATOM 2108 N N . SER B 1 122 ? 3.805 14.852 -9.516 1 88.75 122 SER B N 1
ATOM 2109 C CA . SER B 1 122 ? 4.328 16.047 -8.867 1 88.75 122 SER B CA 1
ATOM 2110 C C . SER B 1 122 ? 5.645 15.758 -8.148 1 88.75 122 SER B C 1
ATOM 2112 O O . SER B 1 122 ? 5.902 14.617 -7.754 1 88.75 122 SER B O 1
ATOM 2114 N N . GLU B 1 123 ? 6.469 16.812 -8.023 1 89.62 123 GLU B N 1
ATOM 2115 C CA . GLU B 1 123 ? 7.676 16.625 -7.223 1 89.62 123 GLU B CA 1
ATOM 2116 C C . GLU B 1 123 ? 7.336 16.453 -5.746 1 89.62 123 GLU B C 1
ATOM 2118 O O . GLU B 1 123 ? 8.141 15.922 -4.973 1 89.62 123 GLU B O 1
ATOM 2123 N N . ASP B 1 124 ? 6.148 16.984 -5.391 1 89.75 124 ASP B N 1
ATOM 2124 C CA . ASP B 1 124 ? 5.629 16.719 -4.051 1 89.75 124 ASP B CA 1
ATOM 2125 C C . ASP B 1 124 ? 4.957 15.344 -3.982 1 89.75 124 ASP B C 1
ATOM 2127 O O . ASP B 1 124 ? 3.729 15.258 -3.918 1 89.75 124 ASP B O 1
ATOM 2131 N N . CYS B 1 125 ? 5.824 14.266 -3.959 1 90.38 125 CYS B N 1
ATOM 2132 C CA . CYS B 1 125 ? 5.297 12.922 -4.152 1 90.38 125 CYS B CA 1
ATOM 2133 C C . CYS B 1 125 ? 5.707 12 -3.006 1 90.38 125 CYS B C 1
ATOM 2135 O O . CYS B 1 125 ? 5.359 10.82 -2.996 1 90.38 125 CYS B O 1
ATOM 2137 N N . LEU B 1 126 ? 6.398 12.578 -1.99 1 91.12 126 LEU B N 1
ATOM 2138 C CA . LEU B 1 126 ? 6.93 11.711 -0.943 1 91.12 126 LEU B CA 1
ATOM 2139 C C . LEU B 1 126 ? 5.906 11.508 0.168 1 91.12 126 LEU B C 1
ATOM 2141 O O . LEU B 1 126 ? 5.945 12.203 1.189 1 91.12 126 LEU B O 1
ATOM 2145 N N . SER B 1 127 ? 4.953 10.602 -0.101 1 91.06 127 SER B N 1
ATOM 2146 C CA . SER B 1 127 ? 3.896 10.234 0.837 1 91.06 127 SER B CA 1
ATOM 2147 C C . SER B 1 127 ? 3.695 8.727 0.884 1 91.06 127 SER B C 1
ATOM 2149 O O . SER B 1 127 ? 4.168 8 0.004 1 91.06 127 SER B O 1
ATOM 2151 N N . LEU B 1 128 ? 3.1 8.266 1.927 1 89 128 LEU B N 1
ATOM 2152 C CA . LEU B 1 128 ? 2.787 6.84 2.035 1 89 128 LEU B CA 1
ATOM 2153 C C . LEU B 1 128 ? 1.295 6.629 2.27 1 89 128 LEU B C 1
ATOM 2155 O O . LEU B 1 128 ? 0.581 7.566 2.633 1 89 128 LEU B O 1
ATOM 2159 N N . ASN B 1 129 ? 0.764 5.457 1.869 1 88.94 129 ASN B N 1
ATOM 2160 C CA . ASN B 1 129 ? -0.575 4.953 2.16 1 88.94 129 ASN B CA 1
ATOM 2161 C C . ASN B 1 129 ? -0.534 3.779 3.133 1 88.94 129 ASN B C 1
ATOM 2163 O O . ASN B 1 129 ? 0.334 2.91 3.029 1 88.94 129 ASN B O 1
ATOM 2167 N N . VAL B 1 130 ? -1.418 3.893 4.172 1 87.56 130 VAL B N 1
ATOM 2168 C CA . VAL B 1 130 ? -1.482 2.836 5.176 1 87.56 130 VAL B CA 1
ATOM 2169 C C . VAL B 1 130 ? -2.852 2.164 5.129 1 87.56 130 VAL B C 1
ATOM 2171 O O . VAL B 1 130 ? -3.885 2.834 5.211 1 87.56 130 VAL B O 1
ATOM 2174 N N . PHE B 1 131 ? -2.828 0.893 4.836 1 87.75 131 PHE B N 1
ATOM 2175 C CA . PHE B 1 131 ? -3.988 0.013 4.926 1 87.75 131 PHE B CA 1
ATOM 2176 C C . PHE B 1 131 ? -3.77 -1.059 5.988 1 87.75 131 PHE B C 1
ATOM 2178 O O . PHE B 1 131 ? -2.795 -1.812 5.926 1 87.75 131 PHE B O 1
ATOM 2185 N N . THR B 1 132 ? -4.605 -1.057 6.992 1 85.56 132 THR B N 1
ATOM 2186 C CA . THR B 1 132 ? -4.363 -1.981 8.094 1 85.56 132 THR B CA 1
ATOM 2187 C C . THR B 1 132 ? -5.68 -2.426 8.727 1 85.56 132 THR B C 1
ATOM 2189 O O . THR B 1 132 ? -6.672 -1.696 8.68 1 85.56 132 THR B O 1
ATOM 2192 N N . HIS B 1 133 ? -5.648 -3.676 9.273 1 84.62 133 HIS B N 1
ATOM 2193 C CA . HIS B 1 133 ? -6.824 -4.184 9.969 1 84.62 133 HIS B CA 1
ATOM 2194 C C . HIS B 1 133 ? -6.82 -3.77 11.438 1 84.62 133 HIS B C 1
ATOM 2196 O O . HIS B 1 133 ? -7.828 -3.916 12.133 1 84.62 133 HIS B O 1
ATOM 2202 N N . ASN B 1 134 ? -5.555 -3.24 11.82 1 77.81 134 ASN B N 1
ATOM 2203 C CA . ASN B 1 134 ? -5.406 -2.865 13.219 1 77.81 134 ASN B CA 1
ATOM 2204 C C . ASN B 1 134 ? -4.805 -1.472 13.367 1 77.81 134 ASN B C 1
ATOM 2206 O O . ASN B 1 134 ? -3.902 -1.098 12.617 1 77.81 134 ASN B O 1
ATOM 2210 N N . VAL B 1 135 ? -5.465 -0.582 14.039 1 72.62 135 VAL B N 1
ATOM 2211 C CA . VAL B 1 135 ? -4.867 0.717 14.336 1 72.62 135 VAL B CA 1
ATOM 2212 C C . VAL B 1 135 ? -4.633 0.848 15.836 1 72.62 135 VAL B C 1
ATOM 2214 O O . VAL B 1 135 ? -5.457 0.406 16.641 1 72.62 135 VAL B O 1
ATOM 2217 N N . SER B 1 136 ? -3.297 0.875 16.203 1 60.03 136 SER B N 1
ATOM 2218 C CA . SER B 1 136 ? -3.031 1.165 17.609 1 60.03 136 SER B CA 1
ATOM 2219 C C . SER B 1 136 ? -3.623 2.51 18.016 1 60.03 136 SER B C 1
ATOM 2221 O O . SER B 1 136 ? -3.377 3.525 17.375 1 60.03 136 SER B O 1
ATOM 2223 N N . ILE B 1 137 ? -4.953 2.617 18.188 1 50.66 137 ILE B N 1
ATOM 2224 C CA . ILE B 1 137 ? -5.535 3.869 18.672 1 50.66 137 ILE B CA 1
ATOM 2225 C C . ILE B 1 137 ? -4.785 4.352 19.906 1 50.66 137 ILE B C 1
ATOM 2227 O O . ILE B 1 137 ? -4.734 3.648 20.922 1 50.66 137 ILE B O 1
ATOM 2231 N N . SER B 1 138 ? -3.787 4.801 19.984 1 44.16 138 SER B N 1
ATOM 2232 C CA . SER B 1 138 ? -3.5 5.492 21.234 1 44.16 138 SER B CA 1
ATOM 2233 C C . SER B 1 138 ? -4.75 6.164 21.797 1 44.16 138 SER B C 1
ATOM 2235 O O . SER B 1 138 ? -5.711 6.41 21.062 1 44.16 138 SER B O 1
ATOM 2237 N N . ALA B 1 139 ? -4.973 6.477 23.297 1 36.44 139 ALA B N 1
ATOM 2238 C CA . ALA B 1 139 ? -6.016 6.938 24.219 1 36.44 139 ALA B CA 1
ATOM 2239 C C . ALA B 1 139 ? -6.961 7.91 23.516 1 36.44 139 ALA B C 1
ATOM 2241 O O . ALA B 1 139 ? -8.172 7.895 23.75 1 36.44 139 ALA B O 1
ATOM 2242 N N . GLY B 1 140 ? -6.805 9.188 23.172 1 32.78 140 GLY B N 1
ATOM 2243 C CA . GLY B 1 140 ? -7.836 10.211 23.188 1 32.78 140 GLY B CA 1
ATOM 2244 C C . GLY B 1 140 ? -8.867 10.047 22.094 1 32.78 140 GLY B C 1
ATOM 2245 O O . GLY B 1 140 ? -9.836 10.805 22.016 1 32.78 140 GLY B O 1
ATOM 2246 N N . LEU B 1 141 ? -8.695 9.719 20.906 1 35.09 141 LEU B N 1
ATOM 2247 C CA . LEU B 1 141 ? -9.898 9.977 20.125 1 35.09 141 LEU B CA 1
ATOM 2248 C C . LEU B 1 141 ? -10.844 8.789 20.156 1 35.09 141 LEU B C 1
ATOM 2250 O O . LEU B 1 141 ? -10.406 7.637 20.125 1 35.09 141 LEU B O 1
ATOM 2254 N N . PRO B 1 142 ? -12.148 9.047 20.656 1 28.8 142 PRO B N 1
ATOM 2255 C CA . PRO B 1 142 ? -13.312 8.156 20.703 1 28.8 142 PRO B CA 1
ATOM 2256 C C . PRO B 1 142 ? -13.43 7.27 19.469 1 28.8 142 PRO B C 1
ATOM 2258 O O . PRO B 1 142 ? -13.344 7.766 18.344 1 28.8 142 PRO B O 1
ATOM 2261 N N . VAL B 1 143 ? -12.906 6.195 19.344 1 31.17 143 VAL B N 1
ATOM 2262 C CA . VAL B 1 143 ? -13.586 5.289 18.422 1 31.17 143 VAL B CA 1
ATOM 2263 C C . VAL B 1 143 ? -15.039 5.098 18.859 1 31.17 143 VAL B C 1
ATOM 2265 O O . VAL B 1 143 ? -15.297 4.559 19.938 1 31.17 143 VAL B O 1
ATOM 2268 N N . ARG B 1 144 ? -15.992 6.008 19.031 1 27.2 144 ARG B N 1
ATOM 2269 C CA . ARG B 1 144 ? -17.359 5.781 19.516 1 27.2 144 ARG B CA 1
ATOM 2270 C C . ARG B 1 144 ? -17.969 4.555 18.859 1 27.2 144 ARG B C 1
ATOM 2272 O O . ARG B 1 144 ? -18.172 4.535 17.641 1 27.2 144 ARG B O 1
ATOM 2279 N N . GLN B 1 145 ? -17.672 3.375 19.297 1 23.86 145 GLN B N 1
ATOM 2280 C CA . GLN B 1 145 ? -18.562 2.236 19.188 1 23.86 145 GLN B CA 1
ATOM 2281 C C . GLN B 1 145 ? -19.969 2.592 19.656 1 23.86 145 GLN B C 1
ATOM 2283 O O . GLN B 1 145 ? -20.141 3.082 20.781 1 23.86 145 GLN B O 1
ATOM 2288 N N . GLY B 1 146 ? -20.906 3.258 19.062 1 20.8 146 GLY B N 1
ATOM 2289 C CA . GLY B 1 146 ? -22.188 3.154 19.75 1 20.8 146 GLY B CA 1
ATOM 2290 C C . GLY B 1 146 ? -22.484 1.75 20.234 1 20.8 146 GLY B C 1
ATOM 2291 O O . GLY B 1 146 ? -22.281 0.775 19.5 1 20.8 146 GLY B O 1
ATOM 2292 N N . PHE B 1 147 ? -22.547 1.573 21.641 1 18 147 PHE B N 1
ATOM 2293 C CA . PHE B 1 147 ? -23.391 0.622 22.359 1 18 147 PHE B CA 1
ATOM 2294 C C . PHE B 1 147 ? -24.844 0.725 21.875 1 18 147 PHE B C 1
ATOM 2296 O O . PHE B 1 147 ? -25.297 1.797 21.469 1 18 147 PHE B O 1
#

Sequence (294 aa):
MAKLRTRSFYTLLNVIAASAFCIQHTGCVQVSTQYGDVRGYELQTDTAVGDPVHDRLYVFKGIPYAAPPVGDLRFRPPADPSPWSGVRDATEFGHQCPQRNNTATYPPVYRDFIDPLMTHQSEDCLSLNVFTHNVSISAGLPVRQGFMAKLRTRSFYTLLNVIAASAFCIQHTGCVQVSTQYGDVRGYELQTDTAVGDPVHDRLYVFKGIPYAAPPVGDLRFRPPADPSPWSGVRDATEFGHQCPQRNNTATYPPVYRDFIDPLMTHQSEDCLSLNVFTHNVSISAGLPVRQGF

Secondary structure (DSSP, 8-state):
-----------GGGGHHHHHHHHHSS-EEEEE-SS-EEEEEEEE---TT--GGGGEEEEEEEEESS----GGGTTSPP-PPPP-SSEEE-SS--PBP---S-GGGS-GGGGGT--GGGSPB-S---EEEEEES-----TTS------/----------SGGGGHHHHHHHHHSS-EEEEE-SS-EEEEEEEE---TT--GGGGEEEEEEEEESS----GGGTTSPP-PPPP-SSEEE-SS--PBP---S-GGGS-GGGGGT--GGGSPB-S---EEEEEES-----TTS------